Protein AF-A0A5N6Z328-F1 (afdb_monomer)

Sequence (339 aa):
MNPLRYLASPRPFAEISTSTNKEIKERLNYVSSMRIIPHFKISEAEEQALLSYQDACSTLTEDSPTKQESETAKACIQEYEQSLERNNTPANLSFDLATKTKLGEELDNLWNMWIFTSYEKYLPEDIIEEARRHPSAQVSDPWHRAFWRLFQGRLEAETESFEKVVTGQNCHNECPTFLLLALLCERHTLDWDETVLLIRACAGAGDEVVVPGTDLVEFFKKRDLSGLATRLDRDEASISLSSEYVMGVGSLVLAFYASHLPEFLFDREEVDPVDWVAKEPLLLLCDLEQGQEQAFRFMMQEMFERMANDESDHEDIYDDWDNDDEFDEGAASDESEDY

Mean predicted aligned error: 8.35 Å

Structure (mmCIF, N/CA/C/O backbone):
data_AF-A0A5N6Z328-F1
#
_entry.id   AF-A0A5N6Z328-F1
#
loop_
_atom_site.group_PDB
_atom_site.id
_atom_site.type_symbol
_atom_site.label_atom_id
_atom_site.label_alt_id
_atom_site.label_comp_id
_atom_site.label_asym_id
_atom_site.label_entity_id
_atom_site.label_seq_id
_atom_site.pdbx_PDB_ins_code
_atom_site.Cartn_x
_atom_site.Cartn_y
_atom_site.Cartn_z
_atom_site.occupancy
_atom_site.B_iso_or_equiv
_atom_site.auth_seq_id
_atom_site.auth_comp_id
_atom_site.auth_asym_id
_atom_site.auth_atom_id
_atom_site.pdbx_PDB_model_num
ATOM 1 N N . MET A 1 1 ? 22.132 -2.364 17.491 1.00 63.47 1 MET A N 1
ATOM 2 C CA . MET A 1 1 ? 20.930 -1.826 18.171 1.00 63.47 1 MET A CA 1
ATOM 3 C C . MET A 1 1 ? 19.722 -2.483 17.520 1.00 63.47 1 MET A C 1
ATOM 5 O O . MET A 1 1 ? 19.770 -2.630 16.310 1.00 63.47 1 MET A O 1
ATOM 9 N N . ASN A 1 2 ? 18.717 -2.957 18.268 1.00 79.56 2 ASN A N 1
ATOM 10 C CA . ASN A 1 2 ? 17.548 -3.610 17.658 1.00 79.56 2 ASN A CA 1
ATOM 11 C C . ASN A 1 2 ? 16.713 -2.554 16.898 1.00 79.56 2 ASN A C 1
ATOM 13 O O . ASN A 1 2 ? 16.184 -1.660 17.564 1.00 79.56 2 ASN A O 1
ATOM 17 N N . PRO A 1 3 ? 16.605 -2.619 15.557 1.00 82.38 3 PRO A N 1
ATOM 18 C CA . PRO A 1 3 ? 15.869 -1.631 14.769 1.00 82.38 3 PRO A CA 1
ATOM 19 C C . PRO A 1 3 ? 14.357 -1.674 15.047 1.00 82.38 3 PRO A C 1
ATOM 21 O O . PRO A 1 3 ? 13.688 -0.657 14.920 1.00 82.38 3 PRO A O 1
ATOM 24 N N . LEU A 1 4 ? 13.830 -2.792 15.564 1.00 86.69 4 LEU A N 1
ATOM 25 C CA . LEU A 1 4 ? 12.412 -2.942 15.910 1.00 86.69 4 LEU A CA 1
ATOM 26 C C . LEU A 1 4 ? 12.038 -2.395 17.294 1.00 86.69 4 LEU A C 1
ATOM 28 O O . LEU A 1 4 ? 10.912 -2.586 17.746 1.00 86.69 4 LEU A O 1
ATOM 32 N N . ARG A 1 5 ? 12.965 -1.745 18.011 1.00 83.75 5 ARG A N 1
ATOM 33 C CA . ARG A 1 5 ? 12.716 -1.231 19.374 1.00 83.75 5 ARG A CA 1
ATOM 34 C C . ARG A 1 5 ? 11.580 -0.204 19.464 1.00 83.75 5 ARG A C 1
ATOM 36 O O . ARG A 1 5 ? 11.119 0.074 20.563 1.00 83.75 5 ARG A O 1
ATOM 43 N N . TYR A 1 6 ? 11.196 0.377 18.332 1.00 82.25 6 TYR A N 1
ATOM 44 C CA . TYR A 1 6 ? 10.149 1.389 18.214 1.00 82.25 6 TYR A CA 1
ATOM 45 C C . TYR A 1 6 ? 8.763 0.799 17.944 1.00 82.25 6 TYR A C 1
ATOM 47 O O . TYR A 1 6 ? 7.785 1.530 18.002 1.00 82.25 6 TYR A O 1
ATOM 55 N N . LEU A 1 7 ? 8.680 -0.505 17.659 1.00 87.94 7 LEU A N 1
ATOM 56 C CA . LEU A 1 7 ? 7.414 -1.199 17.455 1.00 87.94 7 LEU A CA 1
ATOM 57 C C . LEU A 1 7 ? 6.909 -1.697 18.807 1.00 87.94 7 LEU A C 1
ATOM 59 O O . LEU A 1 7 ? 7.261 -2.801 19.241 1.00 87.94 7 LEU A O 1
ATOM 63 N N . ALA A 1 8 ? 6.159 -0.841 19.498 1.00 89.75 8 ALA A N 1
ATOM 64 C CA . ALA A 1 8 ? 5.570 -1.175 20.782 1.00 89.75 8 ALA A CA 1
ATOM 65 C C . ALA A 1 8 ? 4.459 -2.219 20.616 1.00 89.75 8 ALA A C 1
ATOM 67 O O . ALA A 1 8 ? 3.833 -2.339 19.562 1.00 89.75 8 ALA A O 1
ATOM 68 N N . SER A 1 9 ? 4.204 -2.982 21.679 1.00 89.56 9 SER A N 1
ATOM 69 C CA . SER A 1 9 ? 3.058 -3.887 21.712 1.00 89.56 9 SER A CA 1
ATOM 70 C C . SER A 1 9 ? 1.750 -3.092 21.608 1.00 89.56 9 SER A C 1
ATOM 72 O O . SER A 1 9 ? 1.633 -2.056 22.276 1.00 89.56 9 SER A O 1
ATOM 74 N N . PRO A 1 10 ? 0.762 -3.573 20.831 1.00 94.44 10 PRO A N 1
ATOM 75 C CA . PRO A 1 10 ? -0.552 -2.953 20.808 1.00 94.44 10 PRO A CA 1
ATOM 76 C C . PRO A 1 10 ? -1.236 -3.052 22.170 1.00 94.44 10 PRO A C 1
ATOM 78 O O . PRO A 1 10 ? -0.852 -3.835 23.044 1.00 94.44 10 PRO A O 1
ATOM 81 N N . ARG A 1 11 ? -2.277 -2.245 22.334 1.00 94.62 11 ARG A N 1
ATOM 82 C CA . ARG A 1 11 ? -3.119 -2.179 23.526 1.00 94.62 11 ARG A CA 1
ATOM 83 C C . ARG A 1 11 ? -4.567 -2.493 23.157 1.00 94.62 11 ARG A C 1
ATOM 85 O O . ARG A 1 11 ? -4.929 -2.392 21.982 1.00 94.62 11 ARG A O 1
ATOM 92 N N . PRO A 1 12 ? -5.409 -2.836 24.138 1.00 94.88 12 PRO A N 1
ATOM 93 C CA . PRO A 1 12 ? -6.846 -2.862 23.927 1.00 94.88 12 PRO A CA 1
ATOM 94 C C . PRO A 1 12 ? -7.349 -1.490 23.490 1.00 94.88 12 PRO A C 1
ATOM 96 O O . PRO A 1 12 ? -6.748 -0.467 23.838 1.00 94.88 12 PRO A O 1
ATOM 99 N N . PHE A 1 13 ? -8.468 -1.459 22.771 1.00 94.25 13 PHE A N 1
ATOM 100 C CA . PHE A 1 13 ? -9.172 -0.201 22.570 1.00 94.25 13 PHE A CA 1
ATOM 101 C C . PHE A 1 13 ? -9.620 0.392 23.914 1.00 94.25 13 PHE A C 1
ATOM 103 O O . PHE A 1 13 ? -9.884 -0.328 24.880 1.00 94.25 13 PHE A O 1
ATOM 110 N N . ALA A 1 14 ? -9.710 1.722 23.974 1.00 92.75 14 ALA A N 1
ATOM 111 C CA . ALA A 1 14 ? -10.323 2.405 25.108 1.00 92.75 14 ALA A CA 1
ATOM 112 C C . ALA A 1 14 ? -11.797 1.999 25.239 1.00 92.75 14 ALA A C 1
ATOM 114 O O . ALA A 1 14 ? -12.444 1.677 24.243 1.00 92.75 14 ALA A O 1
ATOM 115 N N . GLU A 1 15 ? -12.352 2.042 26.450 1.00 93.31 15 GLU A N 1
ATOM 116 C CA . GLU A 1 15 ? -13.760 1.709 26.669 1.00 93.31 15 GLU A CA 1
ATOM 117 C C . GLU A 1 15 ? -14.670 2.588 25.796 1.00 93.31 15 GLU A C 1
ATOM 119 O O . GLU A 1 15 ? -14.514 3.813 25.748 1.00 93.31 15 GLU A O 1
ATOM 124 N N . ILE A 1 16 ? -15.633 1.981 25.092 1.00 94.19 16 ILE A N 1
ATOM 125 C CA . ILE A 1 16 ? -16.474 2.717 24.134 1.00 94.19 16 ILE A CA 1
ATOM 126 C C . ILE A 1 16 ? -17.338 3.799 24.801 1.00 94.19 16 ILE A C 1
ATOM 128 O O . ILE A 1 16 ? -17.691 4.796 24.175 1.00 94.19 16 ILE A O 1
ATOM 132 N N . SER A 1 17 ? -17.663 3.642 26.087 1.00 90.88 17 SER A N 1
ATOM 133 C CA . SER A 1 17 ? -18.468 4.605 26.846 1.00 90.88 17 SER A CA 1
ATOM 134 C C . SER A 1 17 ? -17.784 5.974 26.972 1.00 90.88 17 SER A C 1
ATOM 136 O O . SER A 1 17 ? -18.478 6.992 27.018 1.00 90.88 17 SER A O 1
ATOM 138 N N . THR A 1 18 ? -16.447 5.991 26.967 1.00 91.50 18 THR A N 1
ATOM 139 C CA . THR A 1 18 ? -15.593 7.178 27.116 1.00 91.50 18 THR A CA 1
ATOM 140 C C . THR A 1 18 ? -14.684 7.432 25.913 1.00 91.50 18 THR A C 1
ATOM 142 O O . THR A 1 18 ? -13.832 8.316 25.980 1.00 91.50 18 THR A O 1
ATOM 145 N N . SER A 1 19 ? -14.819 6.649 24.840 1.00 93.88 19 SER A N 1
ATOM 146 C CA . SER A 1 19 ? -13.970 6.773 23.655 1.00 93.88 19 SER A CA 1
ATOM 147 C C . SER A 1 19 ? -14.217 8.094 22.928 1.00 93.88 19 SER A C 1
ATOM 149 O O . SER A 1 19 ? -15.349 8.534 22.741 1.00 93.88 19 SER A O 1
ATOM 151 N N . THR A 1 20 ? -13.132 8.711 22.487 1.00 93.44 20 THR A N 1
ATOM 152 C CA . THR A 1 20 ? -13.112 9.884 21.612 1.00 93.44 20 THR A CA 1
ATOM 153 C C . THR A 1 20 ? -13.372 9.495 20.155 1.00 93.44 20 THR A C 1
ATOM 155 O O . THR A 1 20 ? -13.143 8.354 19.756 1.00 93.44 20 THR A O 1
ATOM 158 N N . ASN A 1 21 ? -13.728 10.468 19.307 1.00 92.62 21 ASN A N 1
ATOM 159 C CA . ASN A 1 21 ? -13.857 10.246 17.857 1.00 92.62 21 ASN A CA 1
ATOM 160 C C . ASN A 1 21 ? -12.589 9.644 17.236 1.00 92.62 21 ASN A C 1
ATOM 162 O O . ASN A 1 21 ? -12.673 8.828 16.323 1.00 92.62 21 ASN A O 1
ATOM 166 N N . LYS A 1 22 ? -11.403 10.007 17.743 1.00 92.69 22 LYS A N 1
ATOM 167 C CA . LYS A 1 22 ? -10.138 9.426 17.279 1.00 92.69 22 LYS A CA 1
ATOM 168 C C . LYS A 1 22 ? -10.060 7.930 17.589 1.00 92.69 22 LYS A C 1
ATOM 170 O O . LYS A 1 22 ? -9.669 7.162 16.721 1.00 92.69 22 LYS A O 1
ATOM 175 N N . GLU A 1 23 ? -10.446 7.520 18.793 1.00 94.50 23 GLU A N 1
ATOM 176 C CA . GLU A 1 23 ? -10.437 6.113 19.221 1.00 94.50 23 GLU A CA 1
ATOM 177 C C . GLU A 1 23 ? -11.537 5.286 18.544 1.00 94.50 23 GLU A C 1
ATOM 179 O O . GLU A 1 23 ? -11.366 4.086 18.345 1.00 94.50 23 GLU A O 1
ATOM 184 N N . ILE A 1 24 ? -12.651 5.908 18.151 1.00 95.25 24 ILE A N 1
ATOM 185 C CA . ILE A 1 24 ? -13.676 5.253 17.327 1.00 95.25 24 ILE A CA 1
ATOM 186 C C . ILE A 1 24 ? -13.156 5.054 15.896 1.00 95.25 24 ILE A C 1
ATOM 188 O O . ILE A 1 24 ? -13.297 3.969 15.339 1.00 95.25 24 ILE A O 1
ATOM 192 N N . LYS A 1 25 ? -12.451 6.041 15.325 1.00 94.06 25 LYS A N 1
ATOM 193 C CA . LYS A 1 25 ? -11.787 5.888 14.018 1.00 94.06 25 LYS A CA 1
ATOM 194 C C . LYS A 1 25 ? -10.740 4.769 14.007 1.00 94.06 25 LYS A C 1
ATOM 196 O O . LYS A 1 25 ? -10.590 4.104 12.993 1.00 94.06 25 LYS A O 1
ATOM 201 N N . GLU A 1 26 ? -10.051 4.495 15.119 1.00 94.25 26 GLU A N 1
ATOM 202 C CA . GLU A 1 26 ? -9.128 3.347 15.175 1.00 94.25 26 GLU A CA 1
ATOM 203 C C . GLU A 1 26 ? -9.836 1.995 14.993 1.00 94.25 26 GLU A C 1
ATOM 205 O O . GLU A 1 26 ? -9.252 1.082 14.412 1.00 94.25 26 GLU A O 1
ATOM 210 N N . ARG A 1 27 ? -11.092 1.877 15.439 1.00 96.31 27 ARG A N 1
ATOM 211 C CA . ARG A 1 27 ? -11.919 0.676 15.246 1.00 96.31 27 ARG A CA 1
ATOM 212 C C . ARG A 1 27 ? -12.349 0.516 13.797 1.00 96.31 27 ARG A C 1
ATOM 214 O O . ARG A 1 27 ? -12.253 -0.582 13.259 1.00 96.31 27 ARG A O 1
ATOM 221 N N . LEU A 1 28 ? -12.749 1.619 13.158 1.00 95.38 28 LEU A N 1
ATOM 222 C CA . LEU A 1 28 ? -13.034 1.648 11.721 1.00 95.38 28 LEU A CA 1
ATOM 223 C C . LEU A 1 28 ? -11.812 1.199 10.917 1.00 95.38 28 LEU A C 1
ATOM 225 O O . LEU A 1 28 ? -11.930 0.310 10.081 1.00 95.38 28 LEU A O 1
ATOM 229 N N . ASN A 1 29 ? -10.633 1.734 11.240 1.00 94.12 29 ASN A N 1
ATOM 230 C CA . ASN A 1 29 ? -9.399 1.366 10.550 1.00 94.12 29 ASN A CA 1
ATOM 231 C C . ASN A 1 29 ? -9.036 -0.115 10.742 1.00 94.12 29 ASN A C 1
ATOM 233 O O . ASN A 1 29 ? -8.485 -0.720 9.831 1.00 94.12 29 ASN A O 1
ATOM 237 N N . TYR A 1 30 ? -9.342 -0.713 11.901 1.00 94.88 30 TYR A N 1
ATOM 238 C CA . TYR A 1 30 ? -9.197 -2.160 12.086 1.00 94.88 30 TYR A CA 1
ATOM 239 C C . TYR A 1 30 ? -10.115 -2.945 11.139 1.00 94.88 30 TYR A C 1
ATOM 241 O O . TYR A 1 30 ? -9.673 -3.912 10.528 1.00 94.88 30 TYR A O 1
ATOM 249 N N . VAL A 1 31 ? -11.375 -2.533 10.970 1.00 94.94 31 VAL A N 1
ATOM 250 C CA . VAL A 1 31 ? -12.271 -3.216 10.025 1.00 94.94 31 VAL A CA 1
ATOM 251 C C . VAL A 1 31 ? -11.767 -3.075 8.592 1.00 94.94 31 VAL A C 1
ATOM 253 O O . VAL A 1 31 ? -11.662 -4.078 7.884 1.00 94.94 31 VAL A O 1
ATOM 256 N N . SER A 1 32 ? -11.423 -1.855 8.172 1.00 94.00 32 SER A N 1
ATOM 257 C CA . SER A 1 32 ? -10.892 -1.598 6.831 1.00 94.00 32 SER A CA 1
ATOM 258 C C . SER A 1 32 ? -9.636 -2.425 6.563 1.00 94.00 32 SER A C 1
ATOM 260 O O . SER A 1 32 ? -9.541 -3.072 5.522 1.00 94.00 32 SER A O 1
ATOM 262 N N . SER A 1 33 ? -8.713 -2.496 7.528 1.00 94.06 33 SER A N 1
ATOM 263 C CA . SER A 1 33 ? -7.461 -3.235 7.362 1.00 94.06 33 SER A CA 1
ATOM 264 C C . SER A 1 33 ? -7.649 -4.742 7.212 1.00 94.06 33 SER A C 1
ATOM 266 O O . SER A 1 33 ? -6.901 -5.385 6.480 1.00 94.06 33 SER A O 1
ATOM 268 N N . MET A 1 34 ? -8.664 -5.321 7.856 1.00 94.19 34 MET A N 1
ATOM 269 C CA . MET A 1 34 ? -8.991 -6.733 7.660 1.00 94.19 34 MET A CA 1
ATOM 270 C C . MET A 1 34 ? -9.560 -6.994 6.262 1.00 94.19 34 MET A C 1
ATOM 272 O O . MET A 1 34 ? -9.255 -8.018 5.651 1.00 94.19 34 MET A O 1
ATOM 276 N N . ARG A 1 35 ? -10.357 -6.057 5.735 1.00 91.06 35 ARG A N 1
ATOM 277 C CA . ARG A 1 35 ? -11.051 -6.196 4.448 1.00 91.06 35 ARG A CA 1
ATOM 278 C C . ARG A 1 35 ? -10.150 -6.018 3.227 1.00 91.06 35 ARG A C 1
ATOM 280 O O . ARG A 1 35 ? -10.496 -6.539 2.172 1.00 91.06 35 ARG A O 1
ATOM 287 N N . ILE A 1 36 ? -9.009 -5.334 3.352 1.00 87.31 36 ILE A N 1
ATOM 288 C CA . ILE A 1 36 ? -8.047 -5.218 2.240 1.00 87.31 36 ILE A CA 1
ATOM 289 C C . ILE A 1 36 ? -7.269 -6.513 1.973 1.00 87.31 36 ILE A C 1
ATOM 291 O O . ILE A 1 36 ? -6.644 -6.644 0.925 1.00 87.31 36 ILE A O 1
ATOM 295 N N . ILE A 1 37 ? -7.267 -7.470 2.909 1.00 90.19 37 ILE A N 1
ATOM 296 C CA . ILE A 1 37 ? -6.501 -8.711 2.770 1.00 90.19 37 ILE A CA 1
ATOM 297 C C . ILE A 1 37 ? -7.234 -9.629 1.773 1.00 90.19 37 ILE A C 1
ATOM 299 O O . ILE A 1 37 ? -8.317 -10.122 2.098 1.00 90.19 37 ILE A O 1
ATOM 303 N N . PRO A 1 38 ? -6.648 -9.978 0.608 1.00 85.50 38 PRO A N 1
ATOM 304 C CA . PRO A 1 38 ? -7.344 -10.746 -0.439 1.00 85.50 38 PRO A CA 1
ATOM 305 C C . PRO A 1 38 ? -7.787 -12.154 -0.015 1.00 85.50 38 PRO A C 1
ATOM 307 O O . PRO A 1 38 ? -8.583 -12.823 -0.679 1.00 85.50 38 PRO A O 1
ATOM 310 N N . HIS A 1 39 ? -7.216 -12.666 1.073 1.00 87.56 39 HIS A N 1
ATOM 311 C CA . HIS A 1 39 ? -7.490 -13.997 1.608 1.00 87.56 39 HIS A CA 1
ATOM 312 C C . HIS A 1 39 ? -8.363 -13.975 2.863 1.00 87.56 39 HIS A C 1
ATOM 314 O O . HIS A 1 39 ? -8.540 -15.025 3.480 1.00 87.56 39 HIS A O 1
ATOM 320 N N . PHE A 1 40 ? -8.920 -12.815 3.221 1.00 91.06 40 PHE A N 1
ATOM 321 C CA . PHE A 1 40 ? -9.893 -12.692 4.295 1.00 91.06 40 PHE A CA 1
ATOM 322 C C . PHE A 1 40 ? -11.193 -13.403 3.900 1.00 91.06 40 PHE A C 1
ATOM 324 O O . PHE A 1 40 ? -12.005 -12.896 3.131 1.00 91.06 40 PHE A O 1
ATOM 331 N N . LYS A 1 41 ? -11.339 -14.646 4.366 1.00 90.56 41 LYS A N 1
ATOM 332 C CA . LYS A 1 41 ? -12.394 -15.591 3.976 1.00 90.56 41 LYS A CA 1
ATOM 333 C C . LYS A 1 41 ? -13.083 -16.108 5.226 1.00 90.56 41 LYS A C 1
ATOM 335 O O . LYS A 1 41 ? -12.882 -17.249 5.644 1.00 90.56 41 LYS A O 1
ATOM 340 N N . ILE A 1 42 ? -13.863 -15.226 5.829 1.00 92.44 42 ILE A N 1
ATOM 341 C CA . ILE A 1 42 ? -14.666 -15.511 7.016 1.00 92.44 42 ILE A CA 1
ATOM 342 C C . ILE A 1 42 ? -16.047 -16.041 6.621 1.00 92.44 42 ILE A C 1
ATOM 344 O O . ILE A 1 42 ? -16.434 -16.011 5.451 1.00 92.44 42 ILE A O 1
ATOM 348 N N . SER A 1 43 ? -16.784 -16.586 7.584 1.00 93.25 43 SER A N 1
ATOM 349 C CA . SER A 1 43 ? -18.167 -17.006 7.344 1.00 93.25 43 SER A CA 1
ATOM 350 C C . SER A 1 43 ? -19.096 -15.801 7.143 1.00 93.25 43 SER A C 1
ATOM 352 O O . SER A 1 43 ? -18.843 -14.728 7.680 1.00 93.25 43 SER A O 1
ATOM 354 N N . GLU A 1 44 ? -20.220 -15.987 6.443 1.00 93.38 44 GLU A N 1
ATOM 355 C CA . GLU A 1 44 ? -21.238 -14.933 6.238 1.00 93.38 44 GLU A CA 1
ATOM 356 C C . GLU A 1 44 ? -21.719 -14.320 7.568 1.00 93.38 44 GLU A C 1
ATOM 358 O O . GLU A 1 44 ? -21.959 -13.120 7.668 1.00 93.38 44 GLU A O 1
ATOM 363 N N . ALA A 1 45 ? -21.812 -15.135 8.625 1.00 93.44 45 ALA A N 1
ATOM 364 C CA . ALA A 1 45 ? -22.190 -14.667 9.955 1.00 93.44 45 ALA A CA 1
ATOM 365 C C . ALA A 1 45 ? -21.125 -13.752 10.584 1.00 93.44 45 ALA A C 1
ATOM 367 O O . ALA A 1 45 ? -21.468 -12.742 11.198 1.00 93.44 45 ALA A O 1
ATOM 368 N N . GLU A 1 46 ? -19.843 -14.093 10.435 1.00 92.75 46 GLU A N 1
ATOM 369 C CA . GLU A 1 46 ? -18.730 -13.264 10.911 1.00 92.75 46 GLU A CA 1
ATOM 370 C C . GLU A 1 46 ? -18.595 -11.986 10.078 1.00 92.75 46 GLU A C 1
ATOM 372 O O . GLU A 1 46 ? -18.332 -10.923 10.634 1.00 92.75 46 GLU A O 1
ATOM 377 N N . GLU A 1 47 ? -18.827 -12.064 8.766 1.00 94.00 47 GLU A N 1
ATOM 378 C CA . GLU A 1 47 ? -18.828 -10.901 7.877 1.00 94.00 47 GLU A CA 1
ATOM 379 C C . GLU A 1 47 ? -19.932 -9.922 8.265 1.00 94.00 47 GLU A C 1
ATOM 381 O O . GLU A 1 47 ? -19.667 -8.737 8.463 1.00 94.00 47 GLU A O 1
ATOM 386 N N . GLN A 1 48 ? -21.150 -10.417 8.489 1.00 95.00 48 GLN A N 1
ATOM 387 C CA . GLN A 1 48 ? -22.252 -9.587 8.962 1.00 95.00 48 GLN A CA 1
ATOM 388 C C . GLN A 1 48 ? -21.955 -8.958 10.330 1.00 95.00 48 GLN A C 1
ATOM 390 O O . GLN A 1 48 ? -22.318 -7.802 10.560 1.00 95.00 48 GLN A O 1
ATOM 395 N N . ALA A 1 49 ? -21.297 -9.685 11.238 1.00 95.38 49 ALA A N 1
ATOM 396 C CA . ALA A 1 49 ? -20.897 -9.148 12.536 1.00 95.38 49 ALA A CA 1
ATOM 397 C C . ALA A 1 49 ? -19.859 -8.023 12.382 1.00 95.38 49 ALA A C 1
ATOM 399 O O . ALA A 1 49 ? -20.005 -6.972 13.005 1.00 95.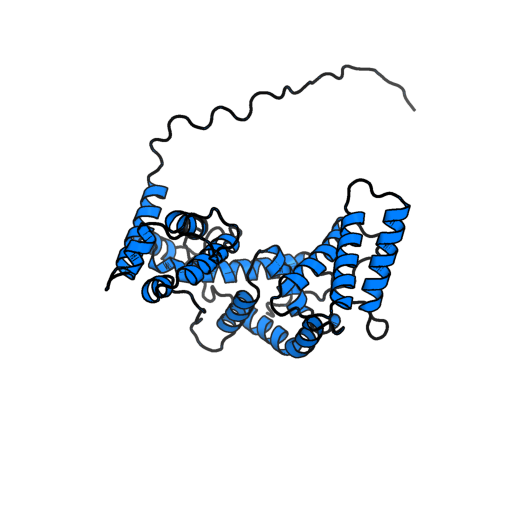38 49 ALA A O 1
ATOM 400 N N . LEU A 1 50 ? -18.864 -8.208 11.508 1.00 95.31 50 LEU A N 1
ATOM 401 C CA . LEU A 1 50 ? -17.834 -7.212 11.211 1.00 95.31 50 LEU A CA 1
ATOM 402 C C . LEU A 1 50 ? -18.423 -5.953 10.549 1.00 95.31 50 LEU A C 1
ATOM 404 O O . LEU A 1 50 ? -18.066 -4.839 10.929 1.00 95.31 50 LEU A O 1
ATOM 408 N N . LEU A 1 51 ? -19.351 -6.110 9.600 1.00 95.62 51 LEU A N 1
ATOM 409 C CA . LEU A 1 51 ? -20.057 -4.988 8.970 1.00 95.62 51 LEU A CA 1
ATOM 410 C C . LEU A 1 51 ? -20.959 -4.256 9.969 1.00 95.62 51 LEU A C 1
ATOM 412 O O . LEU A 1 51 ? -20.930 -3.033 10.036 1.00 95.62 51 LEU A O 1
ATOM 416 N N . SER A 1 52 ? -21.684 -4.986 10.822 1.00 97.31 52 SER A N 1
ATOM 417 C CA . SER A 1 52 ? -22.499 -4.366 11.879 1.00 97.31 52 SER A CA 1
ATOM 418 C C . SER A 1 52 ? -21.628 -3.580 12.869 1.00 97.31 52 SER A C 1
ATOM 420 O O . SER A 1 52 ? -22.007 -2.496 13.309 1.00 97.31 52 SER A O 1
ATOM 422 N N . TYR A 1 53 ? -20.432 -4.092 13.181 1.00 97.69 53 TYR A N 1
ATOM 423 C CA . TYR A 1 53 ? -19.435 -3.385 13.983 1.00 97.69 53 TYR A CA 1
ATOM 424 C C . TYR A 1 53 ? -18.937 -2.106 13.292 1.00 97.69 53 TYR A C 1
ATOM 426 O O . TYR A 1 53 ? -18.832 -1.061 13.940 1.00 97.69 53 TYR A O 1
ATOM 434 N N . GLN A 1 54 ? -18.675 -2.165 11.981 1.00 96.94 54 GLN A N 1
ATOM 435 C CA . GLN A 1 54 ? -18.304 -1.003 11.169 1.00 96.94 54 GLN A CA 1
ATOM 436 C C . GLN A 1 54 ? -19.399 0.069 11.193 1.00 96.94 54 GLN A C 1
ATOM 438 O O . GLN A 1 54 ? -19.113 1.219 11.519 1.00 96.94 54 GLN A O 1
ATOM 443 N N . ASP A 1 55 ? -20.647 -0.311 10.924 1.00 96.69 55 ASP A N 1
ATOM 444 C CA . ASP A 1 55 ? -21.798 0.596 10.895 1.00 96.69 55 ASP A CA 1
ATOM 445 C C . ASP A 1 55 ? -22.046 1.246 12.261 1.00 96.69 55 ASP A C 1
ATOM 447 O O . ASP A 1 55 ? -22.293 2.453 12.357 1.00 96.69 55 ASP A O 1
ATOM 451 N N . ALA A 1 56 ? -21.912 0.474 13.343 1.00 97.06 56 ALA A N 1
ATOM 452 C CA . ALA A 1 56 ? -22.008 0.991 14.702 1.00 97.06 56 ALA A CA 1
ATOM 453 C C . ALA A 1 56 ? -20.903 2.019 15.003 1.00 97.06 56 ALA A C 1
ATOM 455 O O . ALA A 1 56 ? -21.175 3.065 15.596 1.00 97.06 56 ALA A O 1
ATOM 456 N N . CYS A 1 57 ? -19.665 1.762 14.571 1.00 96.94 57 CYS A N 1
ATOM 457 C CA . CYS A 1 57 ? -18.580 2.732 14.710 1.00 96.94 57 CYS A CA 1
ATOM 458 C C . CYS A 1 57 ? -18.849 4.000 13.884 1.00 96.94 57 CYS A C 1
ATOM 460 O O . CYS A 1 57 ? -18.688 5.099 14.413 1.00 96.94 57 CYS A O 1
ATOM 462 N N . SER A 1 58 ? -19.313 3.859 12.639 1.00 95.62 58 SER A N 1
ATOM 463 C CA . SER A 1 58 ? -19.660 4.980 11.755 1.00 95.62 58 SER A CA 1
ATOM 464 C C . SER A 1 58 ? -20.756 5.856 12.361 1.00 95.62 58 SER A C 1
ATOM 466 O O . SER A 1 58 ? -20.572 7.067 12.465 1.00 95.62 58 SER A O 1
ATOM 468 N N . THR A 1 59 ? -21.819 5.243 12.891 1.00 95.19 59 THR A N 1
ATOM 469 C CA . THR A 1 59 ? -22.923 5.936 13.582 1.00 95.19 59 THR A CA 1
ATOM 470 C C . THR A 1 59 ? -22.414 6.826 14.720 1.00 95.19 59 THR A C 1
ATOM 472 O O . THR A 1 59 ? -22.895 7.937 14.923 1.00 95.19 59 THR A O 1
ATOM 475 N N . LEU A 1 60 ? -21.416 6.364 15.484 1.00 94.19 60 LEU A N 1
ATOM 476 C CA . LEU A 1 60 ? -20.838 7.150 16.580 1.00 94.19 60 LEU A CA 1
ATOM 477 C C . LEU A 1 60 ? -19.886 8.261 16.112 1.00 94.19 60 LEU A C 1
ATOM 479 O O . LEU A 1 60 ? -19.518 9.107 16.925 1.00 94.19 60 LEU A O 1
ATOM 483 N N . THR A 1 61 ? -19.474 8.255 14.842 1.00 91.62 61 THR A N 1
ATOM 484 C CA . THR A 1 61 ? -18.666 9.324 14.234 1.00 91.62 61 THR A CA 1
ATOM 485 C C . THR A 1 61 ? -19.481 10.354 13.458 1.00 91.62 61 THR A C 1
ATOM 487 O O . THR A 1 61 ? -18.919 11.382 13.086 1.00 91.62 61 THR A O 1
ATOM 490 N N . GLU A 1 62 ? -20.769 10.105 13.226 1.00 87.31 62 GLU A N 1
ATOM 491 C CA . GLU A 1 62 ? -21.679 11.069 12.609 1.00 87.31 62 GLU A CA 1
ATOM 492 C C . GLU A 1 62 ? -21.923 12.277 13.526 1.00 87.31 62 GLU A C 1
ATOM 494 O O . GLU A 1 62 ? -21.871 12.180 14.754 1.00 87.31 62 GLU A O 1
ATOM 499 N N . ASP A 1 63 ? -22.219 13.435 12.932 1.00 75.00 63 ASP A N 1
ATOM 500 C CA . ASP A 1 63 ? -22.270 14.710 13.659 1.00 75.00 63 ASP A CA 1
ATOM 501 C C . ASP A 1 63 ? -23.444 14.821 14.651 1.00 75.00 63 ASP A C 1
ATOM 503 O O . ASP A 1 63 ? -23.470 15.731 15.482 1.00 75.00 63 ASP A O 1
ATOM 507 N N . SER A 1 64 ? -24.442 13.926 14.590 1.00 80.81 64 SER A N 1
ATOM 508 C CA . SER A 1 64 ? -25.618 13.999 15.477 1.00 80.81 64 SER A CA 1
ATOM 509 C C . SER A 1 64 ? -26.463 12.711 15.578 1.00 80.81 64 SER A C 1
ATOM 511 O O . SER A 1 64 ? -27.667 12.747 15.313 1.00 80.81 64 SER A O 1
ATOM 513 N N . PRO A 1 65 ? -25.898 11.574 16.035 1.00 87.62 65 PRO A N 1
ATOM 514 C CA . PRO A 1 65 ? -26.689 10.380 16.317 1.00 87.62 65 PRO A CA 1
ATOM 515 C C . PRO A 1 65 ? -27.673 10.636 17.465 1.00 87.62 65 PRO A C 1
ATOM 517 O O . PRO A 1 65 ? -27.355 11.286 18.470 1.00 87.62 65 PRO A O 1
ATOM 520 N N . THR A 1 66 ? -28.880 10.085 17.364 1.00 91.31 66 THR A N 1
ATOM 521 C CA . THR A 1 66 ? -29.834 10.121 18.474 1.00 91.31 66 THR A CA 1
ATOM 522 C C . THR A 1 66 ? -29.302 9.320 19.666 1.00 91.31 66 THR A C 1
ATOM 524 O O . THR A 1 66 ? -28.473 8.416 19.543 1.00 91.31 66 THR A O 1
ATOM 527 N N . LYS A 1 67 ? -29.816 9.606 20.869 1.00 91.31 67 LYS A N 1
ATOM 528 C CA . LYS A 1 67 ? -29.416 8.873 22.082 1.00 91.31 67 LYS A CA 1
ATOM 529 C C . LYS A 1 67 ? -29.643 7.359 21.951 1.00 91.31 67 LYS A C 1
ATOM 531 O O . LYS A 1 67 ? -28.809 6.580 22.400 1.00 91.31 67 LYS A O 1
ATOM 536 N N . GLN A 1 68 ? -30.752 6.959 21.329 1.00 93.06 68 GLN A N 1
ATOM 537 C CA . GLN A 1 68 ? -31.091 5.552 21.120 1.00 93.06 68 GLN A CA 1
ATOM 538 C C . GLN A 1 68 ? -30.131 4.874 20.131 1.00 93.06 68 GLN A C 1
ATOM 540 O O . GLN A 1 68 ? -29.684 3.757 20.392 1.00 93.06 68 GLN A O 1
ATOM 545 N N . GLU A 1 69 ? -29.787 5.544 19.028 1.00 93.38 69 GLU A N 1
ATOM 546 C CA . GLU A 1 69 ? -28.796 5.048 18.062 1.00 93.38 69 GLU A CA 1
ATOM 547 C C . GLU A 1 69 ? -27.421 4.912 18.716 1.00 93.38 69 GLU A C 1
ATOM 549 O O . GLU A 1 69 ? -26.793 3.865 18.604 1.00 93.38 69 GLU A O 1
ATOM 554 N N . SER A 1 70 ? -26.999 5.910 19.500 1.00 92.75 70 SER A N 1
ATOM 555 C CA . SER A 1 70 ? -25.721 5.868 20.215 1.00 92.75 70 SER A CA 1
ATOM 556 C C . SER A 1 70 ? -25.645 4.714 21.222 1.00 92.75 70 SER A C 1
ATOM 558 O O . SER A 1 70 ? -24.637 4.013 21.282 1.00 92.75 70 SER A O 1
ATOM 560 N N . GLU A 1 71 ? -26.700 4.479 22.009 1.00 95.19 71 GLU A N 1
ATOM 561 C CA . GLU A 1 71 ? -26.752 3.357 22.959 1.00 95.19 71 GLU A CA 1
ATOM 562 C C . GLU A 1 71 ? -26.735 1.999 22.239 1.00 95.19 71 GLU A C 1
ATOM 564 O O . GLU A 1 71 ? -26.021 1.089 22.664 1.00 95.19 71 GLU A O 1
ATOM 569 N N . THR A 1 72 ? -27.457 1.882 21.121 1.00 96.06 72 THR A N 1
ATOM 570 C CA . THR A 1 72 ? -27.495 0.661 20.299 1.00 96.06 72 THR A CA 1
ATOM 571 C C . THR A 1 72 ? -26.132 0.376 19.666 1.00 96.06 72 THR A C 1
ATOM 573 O O . THR A 1 72 ? -25.630 -0.744 19.760 1.00 96.06 72 THR A O 1
ATOM 576 N N . ALA A 1 73 ? -25.489 1.396 19.093 1.00 96.38 73 ALA A N 1
ATOM 577 C CA . ALA A 1 73 ? -24.162 1.288 18.499 1.00 96.38 73 ALA A CA 1
ATOM 578 C C . ALA A 1 73 ? -23.102 0.892 19.538 1.00 96.38 73 ALA A C 1
ATOM 580 O O . ALA A 1 73 ? -22.312 -0.021 19.305 1.00 96.38 73 ALA A O 1
ATOM 581 N N . LYS A 1 74 ? -23.120 1.508 20.729 1.00 96.56 74 LYS A N 1
ATOM 582 C CA . LYS A 1 74 ? -22.209 1.146 21.830 1.00 96.56 74 LYS A CA 1
ATOM 583 C C . LYS A 1 74 ? -22.366 -0.311 22.262 1.00 96.56 74 LYS A C 1
ATOM 585 O O . LYS A 1 74 ? -21.356 -0.970 22.493 1.00 96.56 74 LYS A O 1
ATOM 590 N N . ALA A 1 75 ? -23.600 -0.810 22.360 1.00 96.69 75 ALA A N 1
ATOM 591 C CA . ALA A 1 75 ? -23.859 -2.205 22.708 1.00 96.69 75 ALA A CA 1
ATOM 592 C C . ALA A 1 75 ? -23.338 -3.169 21.628 1.00 96.69 75 ALA A C 1
ATOM 594 O O . ALA A 1 75 ? -22.678 -4.149 21.965 1.00 96.69 75 ALA A O 1
ATOM 595 N N . CYS A 1 76 ? -23.557 -2.851 20.347 1.00 97.06 76 CYS A N 1
ATOM 596 C CA . CYS A 1 76 ? -23.038 -3.633 19.221 1.00 97.06 76 CYS A CA 1
ATOM 597 C C . CYS A 1 76 ? -21.499 -3.695 19.224 1.00 97.06 76 CYS A C 1
ATOM 599 O O . CYS A 1 76 ? -20.918 -4.774 19.108 1.00 97.06 76 CYS A O 1
ATOM 601 N N . ILE A 1 77 ? -20.835 -2.556 19.450 1.00 97.25 77 ILE A N 1
ATOM 602 C CA . ILE A 1 77 ? -19.370 -2.475 19.568 1.00 97.25 77 ILE A CA 1
ATOM 603 C C . ILE A 1 77 ? -18.862 -3.341 20.722 1.00 97.25 77 ILE A C 1
ATOM 605 O O . ILE A 1 77 ? -17.907 -4.096 20.550 1.00 97.25 77 ILE A O 1
ATOM 609 N N . GLN A 1 78 ? -19.507 -3.259 21.889 1.00 96.00 78 GLN A N 1
ATOM 610 C CA . GLN A 1 78 ? -19.131 -4.058 23.057 1.00 96.00 78 GLN A CA 1
ATOM 611 C C . GLN A 1 78 ? -19.301 -5.557 22.818 1.00 96.00 78 GLN A C 1
ATOM 613 O O . GLN A 1 78 ? -18.425 -6.324 23.204 1.00 96.00 78 GLN A O 1
ATOM 618 N N . GLU A 1 79 ? -20.401 -5.980 22.196 1.00 95.69 79 GLU A N 1
ATOM 619 C CA . GLU A 1 79 ? -20.659 -7.391 21.893 1.00 95.69 79 GLU A CA 1
ATOM 620 C C . GLU A 1 79 ? -19.598 -7.962 20.943 1.00 95.69 79 GLU A C 1
ATOM 622 O O . GLU A 1 79 ? -19.034 -9.027 21.205 1.00 95.69 79 GLU A O 1
ATOM 627 N N . TYR A 1 80 ? -19.262 -7.221 19.883 1.00 96.00 80 TYR A N 1
ATOM 628 C CA . TYR A 1 80 ? -18.221 -7.630 18.947 1.00 96.00 80 TYR A CA 1
ATOM 629 C C . TYR A 1 80 ? -16.841 -7.688 19.620 1.00 96.00 80 TYR A C 1
ATOM 631 O O . TYR A 1 80 ? -16.147 -8.697 19.511 1.00 96.00 80 TYR A O 1
ATOM 639 N N . GLU A 1 81 ? -16.446 -6.662 20.381 1.00 95.38 81 GLU A N 1
ATOM 640 C CA . GLU A 1 81 ? -15.159 -6.652 21.095 1.00 95.38 81 GLU A CA 1
ATOM 641 C C . GLU A 1 81 ? -15.056 -7.780 22.132 1.00 95.38 81 GLU A C 1
ATOM 643 O O . GLU A 1 81 ? -14.004 -8.410 22.243 1.00 95.38 81 GLU A O 1
ATOM 648 N N . GLN A 1 82 ? -16.155 -8.103 22.825 1.00 93.50 82 GLN A N 1
ATOM 649 C CA . GLN A 1 82 ? -16.229 -9.248 23.740 1.00 93.50 82 GLN A CA 1
ATOM 650 C C . GLN A 1 82 ? -16.064 -10.586 23.013 1.00 93.50 82 GLN A C 1
ATOM 652 O O . GLN A 1 82 ? -15.447 -11.505 23.551 1.00 93.50 82 GLN A O 1
ATOM 657 N N . SER A 1 83 ? -16.560 -10.707 21.778 1.00 93.12 83 SER A N 1
ATOM 658 C CA . SER A 1 83 ? -16.361 -11.915 20.964 1.00 93.12 83 SER A CA 1
ATOM 659 C C . SER A 1 83 ? -14.886 -12.158 20.609 1.00 93.12 83 SER A C 1
ATOM 661 O O . SER A 1 83 ? -14.463 -13.303 20.422 1.00 93.12 83 SER A O 1
ATOM 663 N N . LEU A 1 84 ? -14.082 -11.088 20.584 1.00 93.25 84 LEU A N 1
ATOM 664 C CA . LEU A 1 84 ? -12.641 -11.141 20.356 1.00 93.25 84 LEU A CA 1
ATOM 665 C C . LEU A 1 84 ? -11.831 -11.401 21.636 1.00 93.25 84 LEU A C 1
ATOM 667 O O . LEU A 1 84 ? -10.611 -11.575 21.565 1.00 93.25 84 LEU A O 1
ATOM 671 N N . GLU A 1 85 ? -12.459 -11.502 22.806 1.00 92.81 85 GLU A N 1
ATOM 672 C CA . GLU A 1 85 ? -11.753 -11.856 24.036 1.00 92.81 85 GLU A CA 1
ATOM 673 C C . GLU A 1 85 ? -11.342 -13.333 24.051 1.00 92.81 85 GLU A C 1
ATOM 675 O O . GLU A 1 85 ? -12.119 -14.241 23.748 1.00 92.81 85 GLU A O 1
ATOM 680 N N . ARG A 1 86 ? -10.100 -13.601 24.471 1.00 87.44 86 ARG A N 1
ATOM 681 C CA . ARG A 1 86 ? -9.586 -14.966 24.651 1.00 87.44 86 ARG A CA 1
ATOM 682 C C . ARG A 1 86 ? -9.049 -15.128 26.063 1.00 87.44 86 ARG A C 1
ATOM 684 O O . ARG A 1 86 ? -8.173 -14.383 26.487 1.00 87.44 86 ARG A O 1
ATOM 691 N N . ASN A 1 87 ? -9.554 -16.119 26.801 1.00 85.94 87 ASN A N 1
ATOM 692 C CA . ASN A 1 87 ? -9.171 -16.372 28.199 1.00 85.94 87 ASN A CA 1
ATOM 693 C C . ASN A 1 87 ? -9.303 -15.121 29.100 1.00 85.94 87 ASN A C 1
ATOM 695 O O . ASN A 1 87 ? -8.399 -14.829 29.883 1.00 85.94 87 ASN A O 1
ATOM 699 N N . ASN A 1 88 ? -10.406 -14.371 28.969 1.00 83.88 88 ASN A N 1
ATOM 700 C CA . ASN A 1 88 ? -10.658 -13.100 29.671 1.00 83.88 88 ASN A CA 1
ATOM 701 C C . ASN A 1 88 ? -9.589 -12.019 29.417 1.00 83.88 88 ASN A C 1
ATOM 703 O O . ASN A 1 88 ? -9.365 -11.152 30.262 1.00 83.88 88 ASN A O 1
ATOM 707 N N . THR A 1 89 ? -8.879 -12.103 28.290 1.00 89.62 89 THR A N 1
ATOM 708 C CA . THR A 1 89 ? -7.923 -11.083 27.855 1.00 89.62 89 THR A CA 1
ATOM 709 C C . THR A 1 89 ? -8.507 -10.355 26.644 1.00 89.62 89 THR A C 1
ATOM 711 O O . THR A 1 89 ? -8.850 -11.033 25.669 1.00 89.62 89 THR A O 1
ATOM 714 N N . PRO A 1 90 ? -8.611 -9.013 26.679 1.00 92.31 90 PRO A N 1
ATOM 715 C CA . PRO A 1 90 ? -9.093 -8.230 25.546 1.00 92.31 90 PRO A CA 1
ATOM 716 C C . PRO A 1 90 ? -8.169 -8.341 24.332 1.00 92.31 90 PRO A C 1
ATOM 718 O O . PRO A 1 90 ? -6.971 -8.615 24.461 1.00 92.31 90 PRO A O 1
ATOM 721 N N . ALA A 1 91 ? -8.731 -8.120 23.145 1.00 91.81 91 ALA A N 1
ATOM 722 C CA . ALA A 1 91 ? -7.957 -8.036 21.914 1.00 91.81 91 ALA A CA 1
ATOM 723 C C . ALA A 1 91 ? -7.144 -6.731 21.876 1.00 91.81 91 ALA A C 1
ATOM 725 O O . ALA A 1 91 ? -7.674 -5.637 22.071 1.00 91.81 91 ALA A O 1
ATOM 726 N N . ASN A 1 92 ? -5.845 -6.845 21.614 1.00 94.62 92 ASN A N 1
ATOM 727 C CA . ASN A 1 92 ? -4.909 -5.733 21.534 1.00 94.62 92 ASN A CA 1
ATOM 728 C C . ASN A 1 92 ? -4.816 -5.244 20.086 1.00 94.62 92 ASN A C 1
ATOM 730 O O . ASN A 1 92 ? -3.959 -5.696 19.328 1.00 94.62 92 ASN A O 1
ATOM 734 N N . LEU A 1 93 ? -5.711 -4.333 19.709 1.00 94.31 93 LEU A N 1
ATOM 735 C CA . LEU A 1 93 ? -5.872 -3.861 18.328 1.00 94.31 93 LEU A CA 1
ATOM 736 C C . LEU A 1 93 ? -5.504 -2.378 18.136 1.00 94.31 93 LEU A C 1
ATOM 738 O O . LEU A 1 93 ? -5.412 -1.904 17.005 1.00 94.31 93 LEU A O 1
ATOM 742 N N . SER A 1 94 ? -5.248 -1.638 19.219 1.00 94.38 94 SER A N 1
ATOM 743 C CA . SER A 1 94 ? -4.824 -0.236 19.160 1.00 94.38 94 SER A CA 1
ATOM 744 C C . SER A 1 94 ? -3.300 -0.129 19.184 1.00 94.38 94 SER A C 1
ATOM 746 O O . SER A 1 94 ? -2.640 -0.487 20.164 1.00 94.38 94 SER A O 1
ATOM 748 N N . PHE A 1 95 ? -2.727 0.390 18.099 1.00 95.12 95 PHE A N 1
ATOM 749 C CA . PHE A 1 95 ? -1.298 0.691 18.002 1.00 95.12 95 PHE A CA 1
ATOM 750 C C . PHE A 1 95 ? -1.043 2.172 18.289 1.00 95.12 95 PHE A C 1
ATOM 752 O O . PHE A 1 95 ? -1.792 3.044 17.839 1.00 95.12 95 PHE A O 1
ATOM 759 N N . ASP A 1 96 ? 0.034 2.482 19.010 1.00 93.50 96 ASP A N 1
ATOM 760 C CA . ASP A 1 96 ? 0.383 3.876 19.267 1.00 93.50 96 ASP A CA 1
ATOM 761 C C . ASP A 1 96 ? 0.882 4.599 18.004 1.00 93.50 96 ASP A C 1
ATOM 763 O O . ASP A 1 96 ? 1.299 3.991 17.014 1.00 93.50 96 ASP A O 1
ATOM 767 N N . LEU A 1 97 ? 0.821 5.932 18.042 1.00 92.44 97 LEU A N 1
ATOM 768 C CA . LEU A 1 97 ? 1.199 6.772 16.909 1.00 92.44 97 LEU A CA 1
ATOM 769 C C . LEU A 1 97 ? 2.669 6.589 16.515 1.00 92.44 97 LEU A C 1
ATOM 771 O O . LEU A 1 97 ? 2.958 6.555 15.329 1.00 92.44 97 LEU A O 1
ATOM 775 N N . ALA A 1 98 ? 3.586 6.438 17.474 1.00 93.44 98 ALA A N 1
ATOM 776 C CA . ALA A 1 98 ? 5.012 6.305 17.177 1.00 93.44 98 ALA A CA 1
ATOM 777 C C . ALA A 1 98 ? 5.317 5.000 16.425 1.00 93.44 98 ALA A C 1
ATOM 779 O O . ALA A 1 98 ? 6.103 5.000 15.481 1.00 93.44 98 ALA A O 1
ATOM 780 N N . THR A 1 99 ? 4.650 3.911 16.804 1.00 94.31 99 THR A N 1
ATOM 781 C CA . THR A 1 99 ? 4.725 2.605 16.145 1.00 94.31 99 THR A CA 1
ATOM 782 C C . THR A 1 99 ? 4.170 2.682 14.724 1.00 94.31 99 THR A C 1
ATOM 784 O O . THR A 1 99 ? 4.846 2.260 13.786 1.00 94.31 99 THR A O 1
ATOM 787 N N . LYS A 1 100 ? 2.974 3.273 14.559 1.00 95.06 100 LYS A N 1
ATOM 788 C CA . LYS A 1 100 ? 2.336 3.487 13.247 1.00 95.06 100 LYS A CA 1
ATOM 789 C C . LYS A 1 100 ? 3.219 4.339 12.334 1.00 95.06 100 LYS A C 1
ATOM 791 O O . LYS A 1 100 ? 3.489 3.938 11.212 1.00 95.06 100 LYS A O 1
ATOM 796 N N . THR A 1 101 ? 3.695 5.484 12.826 1.00 94.19 101 THR A N 1
ATOM 797 C CA . THR A 1 101 ? 4.565 6.393 12.072 1.00 94.19 101 THR A CA 1
ATOM 798 C C . THR A 1 101 ? 5.858 5.702 11.675 1.00 94.19 101 THR A C 1
ATOM 800 O O . THR A 1 101 ? 6.219 5.746 10.507 1.00 94.19 101 THR A O 1
ATOM 803 N N . LYS A 1 102 ? 6.532 5.010 12.604 1.00 94.38 102 LYS A N 1
ATOM 804 C CA . LYS A 1 102 ? 7.833 4.428 12.282 1.00 94.38 102 LYS A CA 1
ATOM 805 C C . LYS A 1 102 ? 7.735 3.316 11.243 1.00 94.38 102 LYS A C 1
ATOM 807 O O . LYS A 1 102 ? 8.555 3.280 10.339 1.00 94.38 102 LYS A O 1
ATOM 812 N N . LEU A 1 103 ? 6.770 2.405 11.363 1.00 95.81 103 LEU A N 1
ATOM 813 C CA . LEU A 1 103 ? 6.604 1.378 10.333 1.00 95.81 103 LEU A CA 1
ATOM 814 C C . LEU A 1 103 ? 6.061 1.970 9.023 1.00 95.81 103 LEU A C 1
ATOM 816 O O . LEU A 1 103 ? 6.454 1.494 7.966 1.00 95.81 103 LEU A O 1
ATOM 820 N N . GLY A 1 104 ? 5.238 3.023 9.081 1.00 95.69 104 GLY A N 1
ATOM 821 C CA . GLY A 1 104 ? 4.793 3.761 7.896 1.00 95.69 104 GLY A CA 1
ATOM 822 C C . GLY A 1 104 ? 5.964 4.353 7.109 1.00 95.69 104 GLY A C 1
ATOM 823 O O . GLY A 1 104 ? 6.057 4.131 5.913 1.00 95.69 104 GLY A O 1
ATOM 824 N N . GLU A 1 105 ? 6.920 5.003 7.782 1.00 94.62 105 GLU A N 1
ATOM 825 C CA . GLU A 1 105 ? 8.157 5.501 7.151 1.00 94.62 105 GLU A CA 1
ATOM 826 C C . GLU A 1 105 ? 8.986 4.381 6.504 1.00 94.62 105 GLU A C 1
ATOM 828 O O . GLU A 1 105 ? 9.582 4.570 5.446 1.00 94.62 105 GLU A O 1
ATOM 833 N N . GLU A 1 106 ? 9.063 3.212 7.147 1.00 95.88 106 GLU A N 1
ATOM 834 C CA . GLU A 1 106 ? 9.782 2.070 6.576 1.00 95.88 106 GLU A CA 1
ATOM 835 C C . GLU A 1 106 ? 9.063 1.544 5.327 1.00 95.88 106 GLU A C 1
ATOM 837 O O . GLU A 1 106 ? 9.727 1.270 4.329 1.00 95.88 106 GLU A O 1
ATOM 842 N N . LEU A 1 107 ? 7.729 1.436 5.353 1.00 96.38 107 LEU A N 1
ATOM 843 C CA . LEU A 1 107 ? 6.925 1.022 4.198 1.00 96.38 107 LEU A CA 1
ATOM 844 C C . LEU A 1 107 ? 7.031 2.012 3.038 1.00 96.38 107 LEU A C 1
ATOM 846 O O . LEU A 1 107 ? 7.260 1.577 1.913 1.00 96.38 107 LEU A O 1
ATOM 850 N N . ASP A 1 108 ? 6.953 3.312 3.319 1.00 95.25 108 ASP A N 1
ATOM 851 C CA . ASP A 1 108 ? 7.182 4.365 2.330 1.00 95.25 108 ASP A CA 1
ATOM 852 C C . ASP A 1 108 ? 8.557 4.204 1.678 1.00 95.25 108 ASP A C 1
ATOM 854 O O . ASP A 1 108 ? 8.664 4.195 0.456 1.00 95.25 108 ASP A O 1
ATOM 858 N N . ASN A 1 109 ? 9.616 4.001 2.473 1.00 94.62 109 ASN A N 1
ATOM 859 C CA . ASN A 1 109 ? 10.956 3.761 1.935 1.00 94.62 109 ASN A CA 1
ATOM 860 C C . ASN A 1 109 ? 11.020 2.480 1.088 1.00 94.62 109 ASN A C 1
ATOM 862 O O . ASN A 1 109 ? 11.649 2.473 0.033 1.00 94.62 109 ASN A O 1
ATOM 866 N N . LEU A 1 110 ? 10.380 1.395 1.536 1.00 95.00 110 LEU A N 1
ATOM 867 C CA . LEU A 1 110 ? 10.352 0.117 0.820 1.00 95.00 110 LEU A CA 1
ATOM 868 C C . LEU A 1 110 ? 9.709 0.262 -0.566 1.00 95.00 110 LEU A C 1
ATOM 870 O O . LEU A 1 110 ? 10.281 -0.202 -1.554 1.00 95.00 110 LEU A O 1
ATOM 874 N N . TRP A 1 111 ? 8.554 0.923 -0.636 1.00 94.38 111 TRP A N 1
ATOM 875 C CA . TRP A 1 111 ? 7.833 1.156 -1.885 1.00 94.38 111 TRP A CA 1
ATOM 876 C C . TRP A 1 111 ? 8.529 2.189 -2.769 1.00 94.38 111 TRP A C 1
ATOM 878 O O . TRP A 1 111 ? 8.729 1.927 -3.952 1.00 94.38 111 TRP A O 1
ATOM 888 N N . ASN A 1 112 ? 9.037 3.285 -2.206 1.00 93.62 112 ASN A N 1
ATOM 889 C CA . ASN A 1 112 ? 9.825 4.268 -2.950 1.00 93.62 112 ASN A CA 1
ATOM 890 C C . ASN A 1 112 ? 11.076 3.645 -3.588 1.00 93.62 112 ASN A C 1
ATOM 892 O O . ASN A 1 112 ? 11.378 3.918 -4.749 1.00 93.62 112 ASN A O 1
ATOM 896 N N . MET A 1 113 ? 11.785 2.768 -2.870 1.00 93.44 113 MET A N 1
ATOM 897 C CA . MET A 1 113 ? 12.925 2.026 -3.421 1.00 93.44 113 MET A CA 1
ATOM 898 C C . MET A 1 113 ? 12.512 1.061 -4.537 1.00 93.44 113 MET A C 1
ATOM 900 O O . MET A 1 113 ? 13.252 0.894 -5.514 1.00 93.44 113 MET A O 1
ATOM 904 N N . TRP A 1 114 ? 11.338 0.436 -4.427 1.00 92.81 114 TRP A N 1
ATOM 905 C CA . TRP A 1 114 ? 10.802 -0.409 -5.491 1.00 92.81 114 TRP A CA 1
ATOM 906 C C . TRP A 1 114 ? 10.453 0.398 -6.742 1.00 92.81 114 TRP A C 1
ATOM 908 O O . TRP A 1 114 ? 10.893 0.042 -7.839 1.00 92.81 114 TRP A O 1
ATOM 918 N N . ILE A 1 115 ? 9.743 1.512 -6.584 1.00 92.19 115 ILE A N 1
ATOM 919 C CA . ILE A 1 115 ? 9.419 2.419 -7.685 1.00 92.19 115 ILE A CA 1
ATOM 920 C C . ILE A 1 115 ? 10.718 2.907 -8.329 1.00 92.19 115 ILE A C 1
ATOM 922 O O . ILE A 1 115 ? 10.917 2.706 -9.523 1.00 92.19 115 ILE A O 1
ATOM 926 N N . PHE A 1 116 ? 11.672 3.419 -7.546 1.00 93.00 116 PHE A N 1
ATOM 927 C CA . PHE A 1 116 ? 12.988 3.806 -8.059 1.00 93.00 116 PHE A CA 1
ATOM 928 C C . PHE A 1 116 ? 13.626 2.694 -8.902 1.00 93.00 116 PHE A C 1
ATOM 930 O O . PHE A 1 116 ? 13.995 2.938 -10.043 1.00 93.00 116 PHE A O 1
ATOM 937 N N . THR A 1 117 ? 13.678 1.458 -8.403 1.00 91.38 117 THR A N 1
ATOM 938 C CA . THR A 1 117 ? 14.273 0.321 -9.134 1.00 91.38 117 THR A CA 1
ATOM 939 C C . THR A 1 117 ? 13.548 0.016 -10.449 1.00 91.38 117 THR A C 1
ATOM 941 O O . THR A 1 117 ? 14.168 -0.423 -11.418 1.00 91.38 117 THR A O 1
ATOM 944 N N . SER A 1 118 ? 12.236 0.245 -10.494 1.00 89.75 118 SER A N 1
ATOM 945 C CA . SER A 1 118 ? 11.408 0.004 -11.680 1.00 89.75 118 SER A CA 1
ATOM 946 C C . SER A 1 118 ? 11.600 1.093 -12.741 1.00 89.75 118 SER A C 1
ATOM 948 O O . SER A 1 118 ? 11.600 0.789 -13.935 1.00 89.75 118 SER A O 1
ATOM 950 N N . TYR A 1 119 ? 11.836 2.341 -12.318 1.00 91.56 119 TYR A N 1
ATOM 951 C CA . TYR A 1 119 ? 11.926 3.503 -13.206 1.00 91.56 119 TYR A CA 1
ATOM 952 C C . TYR A 1 119 ? 13.355 3.994 -13.494 1.00 91.56 119 TYR A C 1
ATOM 954 O O . TYR A 1 119 ? 13.559 4.679 -14.496 1.00 91.56 119 TYR A O 1
ATOM 962 N N . GLU A 1 120 ? 14.360 3.626 -12.687 1.00 91.38 120 GLU A N 1
ATOM 963 C CA . GLU A 1 120 ? 15.735 4.159 -12.754 1.00 91.38 120 GLU A CA 1
ATOM 964 C C . GLU A 1 120 ? 16.317 4.068 -14.166 1.00 91.38 120 GLU A C 1
ATOM 966 O O . GLU A 1 120 ? 16.894 5.026 -14.679 1.00 91.38 120 GLU A O 1
ATOM 971 N N . LYS A 1 121 ? 16.126 2.927 -14.837 1.00 90.12 121 LYS A N 1
ATOM 972 C CA . LYS A 1 121 ? 16.687 2.695 -16.172 1.00 90.12 121 LYS A CA 1
ATOM 973 C C . LYS A 1 121 ? 16.050 3.551 -17.273 1.00 90.12 121 LYS A C 1
ATOM 975 O O . LYS A 1 121 ? 16.576 3.548 -18.386 1.00 90.12 121 LYS A O 1
ATOM 980 N N . TYR A 1 122 ? 14.957 4.259 -17.004 1.00 91.44 122 TYR A N 1
ATOM 981 C CA . TYR A 1 122 ? 14.304 5.162 -17.956 1.00 91.44 122 TYR A CA 1
ATOM 982 C C . TYR A 1 122 ? 14.586 6.638 -17.675 1.00 91.44 122 TYR A C 1
ATOM 984 O O . TYR A 1 122 ? 14.197 7.487 -18.473 1.00 91.44 122 TYR A O 1
ATOM 992 N N . LEU A 1 123 ? 15.277 6.953 -16.577 1.00 91.25 123 LEU A N 1
ATOM 993 C CA . LEU A 1 123 ? 15.681 8.321 -16.282 1.00 91.25 123 LEU A CA 1
ATOM 994 C C . LEU A 1 123 ? 16.690 8.839 -17.328 1.00 91.25 123 LEU A C 1
ATOM 996 O O . LEU A 1 123 ? 17.481 8.055 -17.871 1.00 91.25 123 LEU 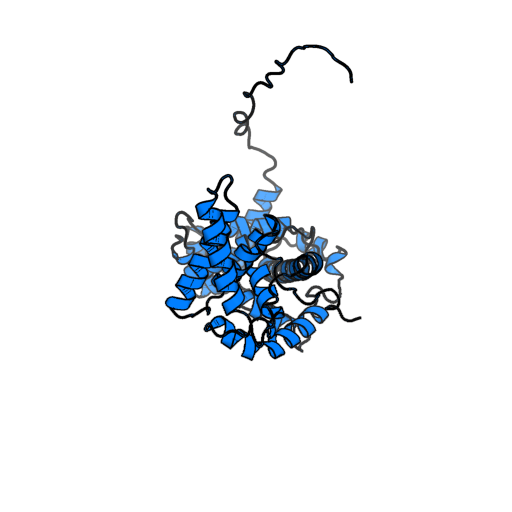A O 1
ATOM 1000 N N . PRO A 1 124 ? 16.687 10.153 -17.611 1.00 90.44 124 PRO A N 1
ATOM 1001 C CA . PRO A 1 124 ? 17.744 10.801 -18.383 1.00 90.44 124 PRO A CA 1
ATOM 1002 C C . PRO A 1 124 ? 19.139 10.582 -17.775 1.00 90.44 124 PRO A C 1
ATOM 1004 O O . PRO A 1 124 ? 19.299 10.466 -16.556 1.00 90.44 124 PRO A O 1
ATO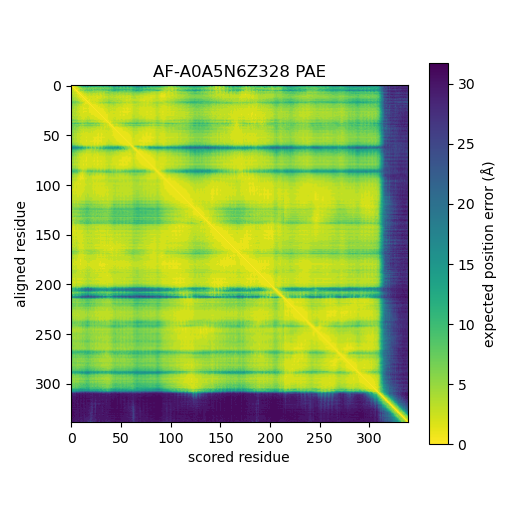M 1007 N N . GLU A 1 125 ? 20.167 10.504 -18.625 1.00 90.56 125 GLU A N 1
ATOM 1008 C CA . GLU A 1 125 ? 21.533 10.168 -18.194 1.00 90.56 125 GLU A CA 1
ATOM 1009 C C . GLU A 1 125 ? 22.136 11.219 -17.250 1.00 90.56 125 GLU A C 1
ATOM 1011 O O . GLU A 1 125 ? 22.816 10.865 -16.288 1.00 90.56 125 GLU A O 1
ATOM 1016 N N . ASP A 1 126 ? 21.856 12.498 -17.488 1.00 89.81 126 ASP A N 1
ATOM 1017 C CA . ASP A 1 126 ? 22.284 13.627 -16.661 1.00 89.81 126 ASP A CA 1
ATOM 1018 C C . ASP A 1 126 ? 21.675 13.578 -15.252 1.00 89.81 126 ASP A C 1
ATOM 1020 O O . ASP A 1 126 ? 22.401 13.735 -14.267 1.00 89.81 126 ASP A O 1
ATOM 1024 N N . ILE A 1 127 ? 20.384 13.244 -15.146 1.00 90.56 127 ILE A N 1
ATOM 1025 C CA . ILE A 1 127 ? 19.702 13.034 -13.860 1.00 90.56 127 ILE A CA 1
ATOM 1026 C C . ILE A 1 127 ? 20.344 11.879 -13.087 1.00 90.56 127 ILE A C 1
ATOM 1028 O O . ILE A 1 127 ? 20.606 11.998 -11.889 1.00 90.56 127 ILE A O 1
ATOM 1032 N N . ILE A 1 128 ? 20.657 10.768 -13.760 1.00 91.88 128 ILE A N 1
ATOM 1033 C CA . ILE A 1 128 ? 21.334 9.622 -13.131 1.00 91.88 128 ILE A CA 1
ATOM 1034 C C . ILE A 1 128 ? 22.734 10.020 -12.636 1.00 91.88 128 ILE A C 1
ATOM 1036 O O . ILE A 1 128 ? 23.157 9.619 -11.545 1.00 91.88 128 ILE A O 1
ATOM 1040 N N . GLU A 1 129 ? 23.489 10.787 -13.424 1.00 92.50 129 GLU A N 1
ATOM 1041 C CA . GLU A 1 129 ? 24.822 11.252 -13.034 1.00 92.50 129 GLU A CA 1
ATOM 1042 C C . GLU A 1 129 ? 24.797 12.189 -11.822 1.00 92.50 129 GLU A C 1
ATOM 1044 O O . GLU A 1 129 ? 25.678 12.089 -10.958 1.00 92.50 129 GLU A O 1
ATOM 1049 N N . GLU A 1 130 ? 23.807 13.077 -11.744 1.00 91.19 130 GLU A N 1
ATOM 1050 C CA . GLU A 1 130 ? 23.599 13.958 -10.598 1.00 91.19 130 GLU A CA 1
ATOM 1051 C C . GLU A 1 130 ? 23.163 13.172 -9.357 1.00 91.19 130 GLU A C 1
ATOM 1053 O O . GLU A 1 130 ? 23.794 13.298 -8.301 1.00 91.19 130 GLU A O 1
ATOM 1058 N N . ALA A 1 131 ? 22.170 12.289 -9.497 1.00 93.69 131 ALA A N 1
ATOM 1059 C CA . ALA A 1 131 ? 21.643 11.465 -8.412 1.00 93.69 131 ALA A CA 1
ATOM 1060 C C . ALA A 1 131 ? 22.751 10.666 -7.713 1.00 93.69 131 ALA A C 1
ATOM 1062 O O . ALA A 1 131 ? 22.847 10.657 -6.484 1.00 93.69 131 ALA A O 1
ATOM 1063 N N . ARG A 1 132 ? 23.687 10.090 -8.481 1.00 93.38 132 ARG A N 1
ATOM 1064 C CA . ARG A 1 132 ? 24.844 9.351 -7.939 1.00 93.38 132 ARG A CA 1
ATOM 1065 C C . ARG A 1 132 ? 25.731 10.181 -7.009 1.00 93.38 132 ARG A C 1
ATOM 1067 O O . ARG A 1 132 ? 26.415 9.608 -6.162 1.00 93.38 132 ARG A O 1
ATOM 1074 N N . ARG A 1 133 ? 25.768 11.508 -7.158 1.00 93.19 133 ARG A N 1
ATOM 1075 C CA . ARG A 1 133 ? 26.574 12.410 -6.311 1.00 93.19 133 ARG A CA 1
ATOM 1076 C C . ARG A 1 133 ? 25.832 12.845 -5.048 1.00 93.19 133 ARG A C 1
ATOM 1078 O O . ARG A 1 133 ? 26.467 13.371 -4.133 1.00 93.19 133 ARG A O 1
ATOM 1085 N N . HIS A 1 134 ? 24.521 12.628 -4.982 1.00 94.81 134 HIS A N 1
ATOM 1086 C CA . HIS A 1 134 ? 23.696 13.036 -3.857 1.00 94.81 134 HIS A CA 1
ATOM 1087 C C . HIS A 1 134 ? 23.973 12.173 -2.605 1.00 94.81 134 HIS A C 1
ATOM 1089 O O . HIS A 1 134 ? 24.183 10.962 -2.727 1.00 94.81 134 HIS A O 1
ATOM 1095 N N . PRO A 1 135 ? 23.937 12.734 -1.377 1.00 92.69 135 PRO A N 1
ATOM 1096 C CA . PRO A 1 135 ? 24.190 11.973 -0.150 1.00 92.69 135 PRO A CA 1
ATOM 1097 C C . PRO A 1 135 ? 23.287 10.747 0.047 1.00 92.69 135 PRO A C 1
ATOM 1099 O O . PRO A 1 135 ? 23.751 9.737 0.573 1.00 92.69 135 PRO A O 1
ATOM 1102 N N . SER A 1 136 ? 22.023 10.800 -0.391 1.00 90.69 136 SER A N 1
ATOM 1103 C CA . SER A 1 136 ? 21.098 9.660 -0.263 1.00 90.69 136 SER A CA 1
ATOM 1104 C C . SER A 1 136 ? 21.454 8.472 -1.165 1.00 90.69 136 SER A C 1
ATOM 1106 O O . SER A 1 136 ? 21.092 7.349 -0.837 1.00 90.69 136 SER A O 1
ATOM 1108 N N . ALA A 1 137 ? 22.234 8.674 -2.233 1.00 91.75 137 ALA A N 1
ATOM 1109 C CA . ALA A 1 137 ? 22.764 7.584 -3.057 1.00 91.75 137 ALA A CA 1
ATOM 1110 C C . ALA A 1 137 ? 23.970 6.869 -2.417 1.00 91.75 137 ALA A C 1
ATOM 1112 O O . ALA A 1 137 ? 24.382 5.806 -2.873 1.00 91.75 137 ALA A O 1
ATOM 1113 N N . GLN A 1 138 ? 24.557 7.448 -1.363 1.00 91.12 138 GLN A N 1
ATOM 1114 C CA . GLN A 1 138 ? 25.764 6.934 -0.699 1.00 91.12 138 GLN A CA 1
ATOM 1115 C C . GLN A 1 138 ? 25.446 6.065 0.531 1.00 91.12 138 GLN A C 1
ATOM 1117 O O . GLN A 1 138 ? 26.347 5.666 1.274 1.00 91.12 138 GLN A O 1
ATOM 1122 N N . VAL A 1 139 ? 24.164 5.785 0.778 1.00 90.00 139 VAL A N 1
ATOM 1123 C CA . VAL A 1 139 ? 23.708 4.946 1.890 1.00 90.00 139 VAL A CA 1
ATOM 1124 C C . VAL A 1 139 ? 24.071 3.486 1.610 1.00 90.00 139 VAL A C 1
ATOM 1126 O O . VAL A 1 139 ? 23.820 2.965 0.530 1.00 90.00 139 VAL A O 1
ATOM 1129 N N . SER A 1 140 ? 24.654 2.799 2.595 1.00 89.81 140 SER A N 1
ATOM 1130 C CA . SER A 1 140 ? 25.135 1.418 2.424 1.00 89.81 140 SER A CA 1
ATOM 1131 C C . SER A 1 140 ? 24.030 0.356 2.409 1.00 89.81 140 SER A C 1
ATOM 1133 O O . SER A 1 140 ? 24.249 -0.745 1.919 1.00 89.81 140 SER A O 1
ATOM 1135 N N . ASP A 1 141 ? 22.881 0.651 3.020 1.00 91.44 141 ASP A N 1
ATOM 1136 C CA . ASP A 1 141 ? 21.713 -0.237 3.103 1.00 91.44 141 ASP A CA 1
ATOM 1137 C C . ASP A 1 141 ? 20.444 0.561 2.763 1.00 91.44 141 ASP A C 1
ATOM 1139 O O . ASP A 1 141 ? 19.667 0.865 3.664 1.00 91.44 141 ASP A O 1
ATOM 1143 N N . PRO A 1 142 ? 20.246 0.970 1.495 1.00 92.62 142 PRO A N 1
ATOM 1144 C CA . PRO A 1 142 ? 19.115 1.823 1.106 1.00 92.62 142 PRO A CA 1
ATOM 1145 C C . PRO A 1 142 ? 17.758 1.118 1.261 1.00 92.62 142 PRO A C 1
ATOM 1147 O O . PRO A 1 142 ? 16.737 1.747 1.512 1.00 92.62 142 PRO A O 1
ATOM 1150 N N . TRP A 1 143 ? 17.757 -0.213 1.196 1.00 93.25 143 TRP A N 1
ATOM 1151 C CA . TRP A 1 143 ? 16.572 -1.045 1.398 1.00 93.25 143 TRP A CA 1
ATOM 1152 C C . TRP A 1 143 ? 16.233 -1.283 2.873 1.00 93.25 143 TRP A C 1
ATOM 1154 O O . TRP A 1 143 ? 15.252 -1.961 3.156 1.00 93.25 143 TRP A O 1
ATOM 1164 N N . HIS A 1 144 ? 17.045 -0.797 3.820 1.00 93.88 144 HIS A N 1
ATOM 1165 C CA . HIS A 1 144 ? 16.882 -1.048 5.259 1.00 93.88 144 HIS A CA 1
ATOM 1166 C C . HIS A 1 144 ? 16.745 -2.546 5.599 1.00 93.88 144 HIS A C 1
ATOM 1168 O O . HIS A 1 144 ? 15.947 -2.969 6.443 1.00 93.88 144 HIS A O 1
ATOM 1174 N N . ARG A 1 145 ? 17.550 -3.399 4.960 1.00 93.31 145 ARG A N 1
ATOM 1175 C CA . ARG A 1 145 ? 17.459 -4.866 5.064 1.00 93.31 145 ARG A CA 1
ATOM 1176 C C . ARG A 1 145 ? 17.618 -5.371 6.493 1.00 93.31 145 ARG A C 1
ATOM 1178 O O . ARG A 1 145 ? 17.023 -6.383 6.867 1.00 93.31 145 ARG A O 1
ATOM 1185 N N . ALA A 1 146 ? 18.406 -4.678 7.317 1.00 92.38 146 ALA A N 1
ATOM 1186 C CA . ALA A 1 146 ? 18.548 -5.016 8.732 1.00 92.38 146 ALA A CA 1
ATOM 1187 C C . ALA A 1 146 ? 17.219 -4.913 9.509 1.00 92.38 146 ALA A C 1
ATOM 1189 O O . ALA A 1 146 ? 16.980 -5.721 10.412 1.00 92.38 146 ALA A O 1
ATOM 1190 N N . PHE A 1 147 ? 16.361 -3.948 9.159 1.00 95.06 147 PHE A N 1
ATOM 1191 C CA . PHE A 1 147 ? 15.014 -3.811 9.712 1.00 95.06 147 PHE A CA 1
ATOM 1192 C C . PHE A 1 147 ? 14.113 -4.936 9.192 1.00 95.06 147 PHE A C 1
ATOM 1194 O O . PHE A 1 147 ? 13.600 -5.724 9.994 1.00 95.06 147 PHE A O 1
ATOM 1201 N N . TRP A 1 148 ? 14.006 -5.082 7.866 1.00 95.75 148 TRP A N 1
ATOM 1202 C CA . TRP A 1 148 ? 13.093 -6.045 7.242 1.00 95.75 148 TRP A CA 1
ATOM 1203 C C . TRP A 1 148 ? 13.400 -7.493 7.582 1.00 95.75 148 TRP A C 1
ATOM 1205 O O . TRP A 1 148 ? 12.475 -8.272 7.776 1.00 95.75 148 TRP A O 1
ATOM 1215 N N . ARG A 1 149 ? 14.672 -7.864 7.761 1.00 94.81 149 ARG A N 1
ATOM 1216 C CA . ARG A 1 149 ? 15.037 -9.218 8.199 1.00 94.81 149 ARG A CA 1
ATOM 1217 C C . ARG A 1 149 ? 14.456 -9.567 9.566 1.00 94.81 149 ARG A C 1
ATOM 1219 O O . ARG A 1 149 ? 13.970 -10.676 9.770 1.00 94.81 149 ARG A O 1
ATOM 1226 N N . LEU A 1 150 ? 14.513 -8.636 10.516 1.00 94.75 150 LEU A N 1
ATOM 1227 C CA . LEU A 1 150 ? 13.946 -8.864 11.844 1.00 94.75 150 LEU A CA 1
ATOM 1228 C C . LEU A 1 150 ? 12.419 -8.796 11.817 1.00 94.75 150 LEU A C 1
ATOM 1230 O O . LEU A 1 150 ? 11.775 -9.550 12.544 1.00 94.75 150 LEU A O 1
ATOM 1234 N N . PHE A 1 151 ? 11.849 -7.906 10.999 1.00 96.69 151 PHE A N 1
ATOM 1235 C CA . PHE A 1 151 ? 10.403 -7.784 10.831 1.00 96.69 151 PHE A CA 1
ATOM 1236 C C . PHE A 1 151 ? 9.807 -9.058 10.216 1.00 96.69 151 PHE A C 1
ATOM 1238 O O . PHE A 1 151 ? 8.891 -9.643 10.786 1.00 96.69 151 PHE A O 1
ATOM 1245 N N . GLN A 1 152 ? 10.413 -9.561 9.138 1.00 96.38 152 GLN A N 1
ATOM 1246 C CA . GLN A 1 152 ? 10.059 -10.825 8.494 1.00 96.38 152 GLN A CA 1
ATOM 1247 C C . GLN A 1 152 ? 10.133 -12.005 9.469 1.00 96.38 152 GLN A C 1
ATOM 1249 O O . GLN A 1 152 ? 9.226 -12.827 9.494 1.00 96.38 152 GLN A O 1
ATOM 1254 N N . GLY A 1 153 ? 11.149 -12.057 10.338 1.00 95.56 153 GLY A N 1
ATOM 1255 C CA . GLY A 1 153 ? 11.225 -13.089 11.376 1.00 95.56 153 GLY A CA 1
ATOM 1256 C C . GLY A 1 153 ? 10.052 -13.059 12.371 1.00 95.56 153 GLY A C 1
ATOM 1257 O O . GLY A 1 153 ? 9.659 -14.108 12.877 1.00 95.56 153 GLY A O 1
ATOM 1258 N N . ARG A 1 154 ? 9.459 -11.883 12.645 1.00 95.81 154 ARG A N 1
ATOM 1259 C CA . ARG A 1 154 ? 8.216 -11.789 13.436 1.00 95.81 154 ARG A CA 1
ATOM 1260 C C . ARG A 1 154 ? 7.008 -12.271 12.639 1.00 95.81 154 ARG A C 1
ATOM 1262 O O . ARG A 1 154 ? 6.232 -13.051 13.175 1.00 95.81 154 ARG A O 1
ATOM 1269 N N . LEU A 1 155 ? 6.885 -11.872 11.370 1.00 96.94 155 LEU A N 1
ATOM 1270 C CA . LEU A 1 155 ? 5.816 -12.359 10.489 1.00 96.94 155 LEU A CA 1
ATOM 1271 C C . LEU A 1 155 ? 5.839 -13.894 10.385 1.00 96.94 155 LEU A C 1
ATOM 1273 O O . LEU A 1 155 ? 4.816 -14.550 10.537 1.00 96.94 155 LEU A O 1
ATOM 1277 N N . GLU A 1 156 ? 7.011 -14.503 10.218 1.00 97.31 156 GLU A N 1
ATOM 1278 C CA . GLU A 1 156 ? 7.147 -15.966 10.184 1.00 97.31 156 GLU A CA 1
ATOM 1279 C C . GLU A 1 156 ? 6.674 -16.626 11.485 1.00 97.31 156 GLU A C 1
ATOM 1281 O O . GLU A 1 156 ? 5.962 -17.628 11.445 1.00 97.31 156 GLU A O 1
ATOM 1286 N N . ALA A 1 157 ? 7.010 -16.042 12.638 1.00 97.25 157 ALA A N 1
ATOM 1287 C CA . ALA A 1 157 ? 6.572 -16.550 13.937 1.00 97.25 157 ALA A CA 1
ATOM 1288 C C . ALA A 1 157 ? 5.053 -16.414 14.165 1.00 97.25 157 ALA A C 1
ATOM 1290 O O . ALA A 1 157 ? 4.474 -17.209 14.901 1.00 97.25 157 ALA A O 1
ATOM 1291 N N . GLU A 1 158 ? 4.412 -15.423 13.544 1.00 97.62 158 GLU A N 1
ATOM 1292 C CA . GLU A 1 158 ? 2.984 -15.118 13.699 1.00 97.62 158 GLU A CA 1
ATOM 1293 C C . GLU A 1 158 ? 2.092 -15.771 12.623 1.00 97.62 158 GLU A C 1
ATOM 1295 O O . GLU A 1 158 ? 0.867 -15.688 12.712 1.00 97.62 158 GLU A O 1
ATOM 1300 N N . THR A 1 159 ? 2.679 -16.429 11.612 1.00 97.06 159 THR A N 1
ATOM 1301 C CA . THR A 1 159 ? 1.971 -16.877 10.393 1.00 97.06 159 THR A CA 1
ATOM 1302 C C . THR A 1 159 ? 0.791 -17.802 10.699 1.00 97.06 159 THR A C 1
ATOM 1304 O O . THR A 1 159 ? -0.315 -17.548 10.233 1.00 97.06 159 THR A O 1
ATOM 1307 N N . GLU A 1 160 ? 0.978 -18.826 11.540 1.00 97.50 160 GLU A N 1
ATOM 1308 C CA . GLU A 1 160 ? -0.096 -19.778 11.878 1.00 97.50 160 GLU A CA 1
ATOM 1309 C C . GLU A 1 160 ? -1.280 -19.094 12.587 1.00 97.50 160 GLU A C 1
ATOM 1311 O O . GLU A 1 160 ? -2.443 -19.446 12.384 1.00 97.50 160 GLU A O 1
ATOM 1316 N N . SER A 1 161 ? -0.994 -18.111 13.443 1.00 97.31 161 SER A N 1
ATOM 1317 C CA . SER A 1 161 ? -2.022 -17.340 14.149 1.00 97.31 161 SER A CA 1
ATOM 1318 C C . SER A 1 161 ? -2.776 -16.424 13.192 1.00 97.31 161 SER A C 1
ATOM 1320 O O . SER A 1 161 ? -3.999 -16.325 13.269 1.00 97.31 161 SER A O 1
ATOM 1322 N N . PHE A 1 162 ? -2.063 -15.797 12.259 1.00 96.50 162 PHE A N 1
ATOM 1323 C CA . PHE A 1 162 ? -2.671 -14.928 11.264 1.00 96.50 162 PHE A CA 1
ATOM 1324 C C . PHE A 1 162 ? -3.552 -15.701 10.273 1.00 96.50 162 PHE A C 1
ATOM 1326 O O . PHE A 1 162 ? -4.663 -15.264 9.988 1.00 96.50 162 PHE A O 1
ATOM 1333 N N . GLU A 1 163 ? -3.135 -16.891 9.828 1.00 95.94 163 GLU A N 1
ATOM 1334 C CA . GLU A 1 163 ? -3.955 -17.786 8.989 1.00 95.94 163 GLU A CA 1
ATOM 1335 C C . GLU A 1 163 ? -5.301 -18.144 9.649 1.00 95.94 163 GLU A C 1
ATOM 1337 O O . GLU A 1 163 ? -6.340 -18.243 8.990 1.00 95.94 163 GLU A O 1
ATOM 1342 N N . LYS A 1 164 ? -5.305 -18.298 10.976 1.00 95.75 164 LYS A N 1
ATOM 1343 C CA . LYS A 1 164 ? -6.529 -18.502 11.763 1.00 95.75 164 LYS A CA 1
ATOM 1344 C C . LYS A 1 164 ? -7.402 -17.245 11.766 1.00 95.75 164 LYS A C 1
ATOM 1346 O O . LYS A 1 164 ? -8.599 -17.351 11.523 1.00 95.75 164 LYS A O 1
ATOM 1351 N N . VAL A 1 165 ? -6.811 -16.067 11.964 1.00 94.75 165 VAL A N 1
ATOM 1352 C CA . VAL A 1 165 ? -7.533 -14.783 11.945 1.00 94.75 165 VAL A CA 1
ATOM 1353 C C . VAL A 1 165 ? -8.192 -14.515 10.592 1.00 94.75 165 VAL A C 1
ATOM 1355 O O . VAL A 1 165 ? -9.377 -14.195 10.549 1.00 94.75 165 VAL A O 1
ATOM 1358 N N . VAL A 1 166 ? -7.486 -14.724 9.476 1.00 94.31 166 VAL A N 1
ATOM 1359 C CA . VAL A 1 166 ? -8.057 -14.496 8.132 1.00 94.31 166 VAL A CA 1
ATOM 1360 C C . VAL A 1 166 ? -9.138 -15.511 7.740 1.00 94.31 166 VAL A C 1
ATOM 1362 O O . VAL A 1 166 ? -9.826 -15.322 6.740 1.00 94.31 166 VAL A O 1
ATOM 1365 N N . THR A 1 167 ? -9.311 -16.569 8.537 1.00 93.69 167 THR A N 1
ATOM 1366 C CA . THR A 1 167 ? -10.386 -17.566 8.408 1.00 93.69 167 THR A CA 1
ATOM 1367 C C . THR A 1 167 ? -11.445 -17.453 9.513 1.00 93.69 167 THR A C 1
ATOM 1369 O O . THR A 1 167 ? -12.225 -18.383 9.704 1.00 93.69 167 THR A O 1
ATOM 1372 N N . GLY A 1 168 ? -11.475 -16.332 10.246 1.00 90.88 168 GLY A N 1
ATOM 1373 C CA . GLY A 1 168 ? -12.517 -15.996 11.229 1.00 90.88 168 GLY A CA 1
ATOM 1374 C C . GLY A 1 168 ? -12.214 -16.439 12.662 1.00 90.88 168 GLY A C 1
ATOM 1375 O O . GLY A 1 168 ? -12.896 -16.055 13.608 1.00 90.88 168 GLY A O 1
ATOM 1376 N N . GLN A 1 169 ? -11.144 -17.203 12.883 1.00 92.31 169 GLN A N 1
ATOM 1377 C CA . GLN A 1 169 ? -10.807 -17.681 14.221 1.00 92.31 169 GLN A CA 1
ATOM 1378 C C . GLN A 1 169 ? -10.131 -16.593 15.058 1.00 92.31 169 GLN A C 1
ATOM 1380 O O . GLN A 1 169 ? -9.220 -15.893 14.621 1.00 92.31 169 GLN A O 1
ATOM 1385 N N . ASN A 1 170 ? -10.500 -16.522 16.335 1.00 92.19 170 ASN A N 1
ATOM 1386 C CA . ASN A 1 170 ? -9.927 -15.545 17.246 1.00 92.19 170 ASN A CA 1
ATOM 1387 C C . ASN A 1 170 ? -8.488 -15.910 17.682 1.00 92.19 170 ASN A C 1
ATOM 1389 O O . ASN A 1 170 ? -8.286 -16.691 18.618 1.00 92.19 170 ASN A O 1
ATOM 1393 N N . CYS A 1 171 ? -7.493 -15.337 16.997 1.00 95.25 171 CYS A N 1
ATOM 1394 C CA . CYS A 1 171 ? -6.061 -15.391 17.339 1.00 95.25 171 CYS A CA 1
ATOM 1395 C C . CYS A 1 171 ? -5.359 -14.021 17.158 1.00 95.25 171 CYS A C 1
ATOM 1397 O O . CYS A 1 171 ? -4.175 -13.951 16.826 1.00 95.25 171 CYS A O 1
ATOM 1399 N N . HIS A 1 172 ? -6.095 -12.917 17.340 1.00 94.44 172 HIS A N 1
ATOM 1400 C CA . HIS A 1 172 ? -5.606 -11.558 17.064 1.00 94.44 172 HIS A CA 1
ATOM 1401 C C . HIS A 1 172 ? -4.409 -11.152 17.938 1.00 94.44 172 HIS A C 1
ATOM 1403 O O . HIS A 1 172 ? -3.479 -10.494 17.475 1.00 94.44 172 HIS A O 1
ATOM 1409 N N . ASN A 1 173 ? -4.409 -11.568 19.207 1.00 94.88 173 ASN A N 1
ATOM 1410 C CA . ASN A 1 173 ? -3.344 -11.238 20.157 1.00 94.88 173 ASN A CA 1
ATOM 1411 C C . ASN A 1 173 ? -2.018 -11.940 19.838 1.00 94.88 173 ASN A C 1
ATOM 1413 O O . ASN A 1 173 ? -0.966 -11.521 20.323 1.00 94.88 173 ASN A O 1
ATOM 1417 N N . GLU A 1 174 ? -2.062 -13.004 19.040 1.00 95.69 174 GLU A N 1
ATOM 1418 C CA . GLU A 1 174 ? -0.913 -13.810 18.657 1.00 95.69 174 GLU A CA 1
ATOM 1419 C C . GLU A 1 174 ? -0.299 -13.400 17.307 1.00 95.69 174 GLU A C 1
ATOM 1421 O O . GLU A 1 174 ? 0.706 -13.993 16.916 1.00 95.69 174 GLU A O 1
ATOM 1426 N N . CYS A 1 175 ? -0.857 -12.402 16.607 1.00 96.00 175 CYS A N 1
ATOM 1427 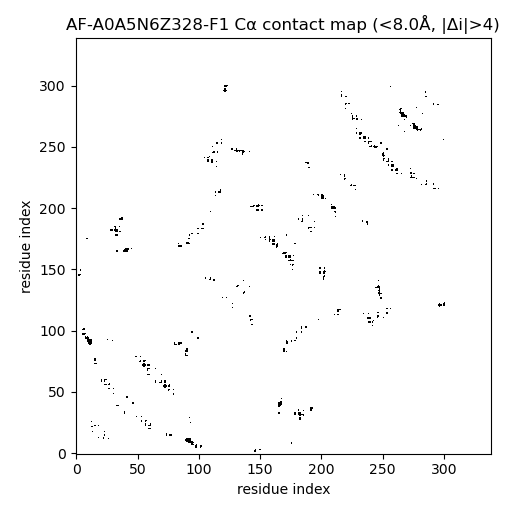C CA . CYS A 1 175 ? -0.322 -11.890 15.337 1.00 96.00 175 CYS A CA 1
ATOM 1428 C C . CYS A 1 175 ? -0.305 -10.344 15.206 1.00 96.00 175 CYS A C 1
ATOM 1430 O O . CYS A 1 175 ? -0.760 -9.796 14.195 1.00 96.00 175 CYS A O 1
ATOM 1432 N N . PRO A 1 176 ? 0.204 -9.596 16.206 1.00 95.62 176 PRO A N 1
ATOM 1433 C CA . PRO A 1 176 ? 0.166 -8.132 16.191 1.00 95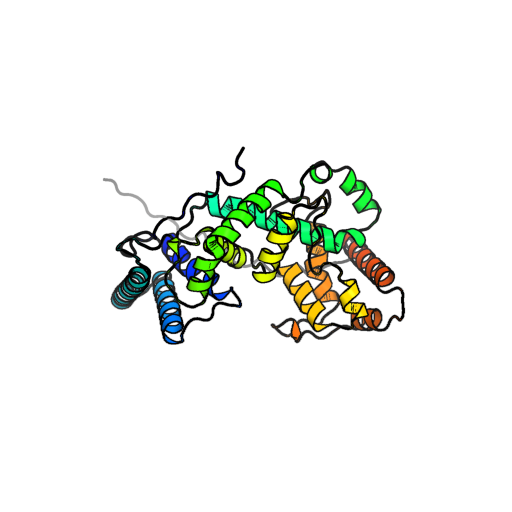.62 176 PRO A CA 1
ATOM 1434 C C . PRO A 1 176 ? 0.988 -7.497 15.058 1.00 95.62 176 PRO A C 1
ATOM 1436 O O . PRO A 1 176 ? 0.666 -6.391 14.629 1.00 95.62 176 PRO A O 1
ATOM 1439 N N . THR A 1 177 ? 2.042 -8.156 14.569 1.00 96.19 177 THR A N 1
ATOM 1440 C CA . THR A 1 177 ? 2.881 -7.639 13.480 1.00 96.19 177 THR A CA 1
ATOM 1441 C C . THR A 1 177 ? 2.130 -7.683 12.151 1.00 96.19 177 THR A C 1
ATOM 1443 O O . THR A 1 177 ? 2.171 -6.702 11.410 1.00 96.19 177 THR A O 1
ATOM 1446 N N . PHE A 1 178 ? 1.389 -8.762 11.870 1.00 96.62 178 PHE A N 1
ATOM 1447 C CA . PHE A 1 178 ? 0.524 -8.819 10.684 1.00 96.62 178 PHE A CA 1
ATOM 1448 C C . PHE A 1 178 ? -0.613 -7.800 10.742 1.00 96.62 178 PHE A C 1
ATOM 1450 O O . PHE A 1 178 ? -0.872 -7.131 9.748 1.00 96.62 178 PHE A O 1
ATOM 1457 N N . LEU A 1 179 ? -1.264 -7.648 11.899 1.00 95.94 179 LEU A N 1
ATOM 1458 C CA . LEU A 1 179 ? -2.360 -6.685 12.058 1.00 95.94 179 LEU A CA 1
ATOM 1459 C C . LEU A 1 179 ? -1.881 -5.240 11.875 1.00 95.94 179 LEU A C 1
ATOM 1461 O O . LEU A 1 179 ? -2.561 -4.436 11.239 1.00 95.94 179 LEU A O 1
ATOM 1465 N N . LEU A 1 180 ? -0.689 -4.916 12.387 1.00 96.75 180 LEU A N 1
ATOM 1466 C CA . LEU A 1 180 ? -0.065 -3.617 12.157 1.00 96.75 180 LEU A CA 1
ATOM 1467 C C . LEU A 1 180 ? 0.289 -3.410 10.678 1.00 96.75 180 LEU A C 1
ATOM 1469 O O . LEU A 1 180 ? 0.069 -2.320 10.156 1.00 96.75 180 LEU A O 1
ATOM 1473 N N . LEU A 1 181 ? 0.835 -4.432 10.011 1.00 97.38 181 LEU A N 1
ATOM 1474 C CA . LEU A 1 181 ? 1.145 -4.358 8.584 1.00 97.38 181 LEU A CA 1
ATOM 1475 C C . LEU A 1 181 ? -0.129 -4.119 7.768 1.00 97.38 181 LEU A C 1
ATOM 1477 O O . LEU A 1 181 ? -0.139 -3.224 6.935 1.00 97.38 181 LEU A O 1
ATOM 1481 N N . ALA A 1 182 ? -1.212 -4.847 8.057 1.00 96.62 182 ALA A N 1
ATOM 1482 C CA . ALA A 1 182 ? -2.476 -4.719 7.333 1.00 96.62 182 ALA A CA 1
ATOM 1483 C C . ALA A 1 182 ? -3.061 -3.317 7.508 1.00 96.62 182 ALA A C 1
ATOM 1485 O O . ALA A 1 182 ? -3.490 -2.687 6.546 1.00 96.62 182 ALA A O 1
ATOM 1486 N N . LEU A 1 183 ? -3.003 -2.790 8.735 1.00 96.25 183 LEU A N 1
ATOM 1487 C CA . LE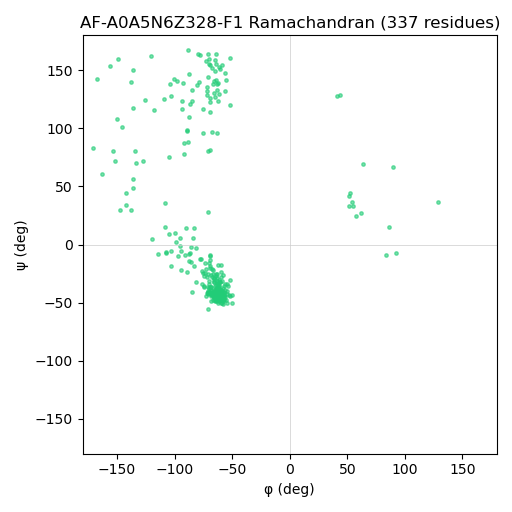U A 1 183 ? -3.415 -1.422 9.033 1.00 96.25 183 LEU A CA 1
ATOM 1488 C C . LEU A 1 183 ? -2.656 -0.386 8.201 1.00 96.25 183 LEU A C 1
ATOM 1490 O O . LEU A 1 183 ? -3.244 0.596 7.759 1.00 96.25 183 LEU A O 1
ATOM 1494 N N . LEU A 1 184 ? -1.348 -0.563 8.025 1.00 96.38 184 LEU A N 1
ATOM 1495 C CA . LEU A 1 184 ? -0.546 0.404 7.282 1.00 96.38 184 LEU A CA 1
ATOM 1496 C C . LEU A 1 184 ? -0.638 0.216 5.772 1.00 96.38 184 LEU A C 1
ATOM 1498 O O . LEU A 1 184 ? -0.618 1.220 5.072 1.00 96.38 184 LEU A O 1
ATOM 1502 N N . CYS A 1 185 ? -0.803 -1.012 5.277 1.00 95.94 185 CYS A N 1
ATOM 1503 C CA . CYS A 1 185 ? -1.122 -1.245 3.871 1.00 95.94 185 CYS A CA 1
ATOM 1504 C C . CYS A 1 185 ? -2.426 -0.540 3.488 1.00 95.94 185 CYS A C 1
ATOM 1506 O O . CYS A 1 185 ? -2.449 0.167 2.491 1.00 95.94 185 CYS A O 1
ATOM 1508 N N . GLU A 1 186 ? -3.473 -0.641 4.313 1.00 94.00 186 GLU A N 1
ATOM 1509 C CA . GLU A 1 186 ? -4.738 0.063 4.060 1.00 94.00 186 GLU A CA 1
ATOM 1510 C C . GLU A 1 186 ? -4.547 1.582 4.073 1.00 94.00 186 GLU A C 1
ATOM 1512 O O . GLU A 1 186 ? -4.920 2.267 3.124 1.00 94.00 186 GLU A O 1
ATOM 1517 N N . ARG A 1 187 ? -3.872 2.105 5.100 1.00 92.38 187 ARG A N 1
ATOM 1518 C CA . ARG A 1 187 ? -3.678 3.548 5.265 1.00 92.38 187 ARG A CA 1
ATOM 1519 C C . ARG A 1 187 ? -2.805 4.189 4.181 1.00 92.38 187 ARG A C 1
ATOM 1521 O O . ARG A 1 187 ? -2.978 5.373 3.907 1.00 92.38 187 ARG A O 1
ATOM 1528 N N . HIS A 1 188 ? -1.834 3.452 3.649 1.00 92.94 188 HIS A N 1
ATOM 1529 C CA . HIS A 1 188 ? -0.906 3.923 2.617 1.00 92.94 188 HIS A CA 1
ATOM 1530 C C . HIS A 1 188 ? -1.321 3.451 1.209 1.00 92.94 188 HIS A C 1
ATOM 1532 O O . HIS A 1 188 ? -0.541 3.603 0.275 1.00 92.94 188 HIS A O 1
ATOM 1538 N N . THR A 1 189 ? -2.521 2.870 1.048 1.00 91.69 189 THR A N 1
ATOM 1539 C CA . THR A 1 189 ? -3.027 2.349 -0.241 1.00 91.69 189 THR A CA 1
ATOM 1540 C C . THR A 1 189 ? -2.097 1.331 -0.917 1.00 91.69 189 THR A C 1
ATOM 1542 O O . THR A 1 189 ? -2.012 1.238 -2.138 1.00 91.69 189 THR A O 1
ATOM 1545 N N . LEU A 1 190 ? -1.391 0.534 -0.116 1.00 93.88 190 LEU A N 1
ATOM 1546 C CA . LEU A 1 190 ? -0.409 -0.433 -0.600 1.00 93.88 190 LEU A CA 1
ATOM 1547 C C . LEU A 1 190 ? -1.050 -1.802 -0.801 1.00 93.88 190 LEU A C 1
ATOM 1549 O O . LEU A 1 190 ? -1.782 -2.296 0.061 1.00 93.88 190 LEU A O 1
ATOM 1553 N N . ASP A 1 191 ? -0.686 -2.464 -1.897 1.00 93.31 191 ASP A N 1
ATOM 1554 C CA . ASP A 1 191 ? -1.107 -3.838 -2.144 1.00 93.31 191 ASP A CA 1
ATOM 1555 C C . ASP A 1 191 ? -0.497 -4.786 -1.097 1.00 93.31 191 ASP A C 1
ATOM 1557 O O . ASP A 1 191 ? 0.717 -4.799 -0.855 1.00 93.31 191 ASP A O 1
ATOM 1561 N N . TRP A 1 192 ? -1.358 -5.573 -0.451 1.00 94.38 192 TRP A N 1
ATOM 1562 C CA . TRP A 1 192 ? -0.973 -6.480 0.627 1.00 94.38 192 TRP A CA 1
ATOM 1563 C C . TRP A 1 192 ? 0.009 -7.561 0.163 1.00 94.38 192 TRP A C 1
ATOM 1565 O O . TRP A 1 192 ? 1.053 -7.767 0.792 1.00 94.38 192 TRP A O 1
ATOM 1575 N N . ASP A 1 193 ? -0.319 -8.255 -0.927 1.00 93.06 193 ASP A N 1
ATOM 1576 C CA . ASP A 1 193 ? 0.447 -9.410 -1.391 1.00 93.06 193 ASP A CA 1
ATOM 1577 C C . ASP A 1 193 ? 1.819 -8.967 -1.904 1.00 93.06 193 ASP A C 1
ATOM 1579 O O . ASP A 1 193 ? 2.842 -9.569 -1.557 1.00 93.06 193 ASP A O 1
ATOM 1583 N N . GLU A 1 194 ? 1.866 -7.870 -2.660 1.00 92.75 194 GLU A N 1
ATOM 1584 C CA . GLU A 1 194 ? 3.117 -7.266 -3.107 1.00 92.75 194 GLU A CA 1
ATOM 1585 C C . GLU A 1 194 ? 3.961 -6.775 -1.927 1.00 92.75 194 GLU A C 1
ATOM 1587 O O . GLU A 1 194 ? 5.155 -7.079 -1.870 1.00 92.75 194 GLU A O 1
ATOM 1592 N N . THR A 1 195 ? 3.356 -6.117 -0.931 1.00 95.44 195 THR A N 1
ATOM 1593 C CA . THR A 1 195 ? 4.078 -5.667 0.271 1.00 95.44 195 THR A CA 1
ATOM 1594 C C . THR A 1 195 ? 4.730 -6.847 0.998 1.00 95.44 195 THR A C 1
ATOM 1596 O O . THR A 1 195 ? 5.914 -6.798 1.341 1.00 95.44 195 THR A O 1
ATOM 1599 N N . VAL A 1 196 ? 4.003 -7.951 1.199 1.00 95.19 196 VAL A N 1
ATOM 1600 C CA . VAL A 1 196 ? 4.553 -9.156 1.843 1.00 95.19 196 VAL A CA 1
ATOM 1601 C C . VAL A 1 196 ? 5.691 -9.762 1.012 1.00 95.19 196 VAL A C 1
ATOM 1603 O O . VAL A 1 196 ? 6.704 -10.198 1.573 1.00 95.19 196 VAL A O 1
ATOM 1606 N N . LEU A 1 197 ? 5.568 -9.786 -0.318 1.00 93.75 197 LEU A N 1
ATOM 1607 C CA . LEU A 1 197 ? 6.623 -10.280 -1.207 1.00 93.75 197 LEU A CA 1
ATOM 1608 C C . LEU A 1 197 ? 7.877 -9.394 -1.175 1.00 93.75 197 LEU A C 1
ATOM 1610 O O . LEU A 1 197 ? 8.987 -9.928 -1.110 1.00 93.75 197 LEU A O 1
ATOM 1614 N N . LEU A 1 198 ? 7.721 -8.070 -1.157 1.00 94.38 198 LEU A N 1
ATOM 1615 C CA . LEU A 1 198 ? 8.828 -7.120 -1.031 1.00 94.38 198 LEU A CA 1
ATOM 1616 C C . LEU A 1 198 ? 9.578 -7.271 0.287 1.00 94.38 198 LEU A C 1
ATOM 1618 O O . LEU A 1 198 ? 10.811 -7.320 0.293 1.00 94.38 198 LEU A O 1
ATOM 1622 N N . ILE A 1 199 ? 8.850 -7.391 1.401 1.00 96.31 199 ILE A N 1
ATOM 1623 C CA . ILE A 1 199 ? 9.450 -7.603 2.722 1.00 96.31 199 ILE A CA 1
ATOM 1624 C C . ILE A 1 199 ? 10.300 -8.878 2.704 1.00 96.31 199 ILE A C 1
ATOM 1626 O O . ILE A 1 199 ? 11.452 -8.858 3.147 1.00 96.31 199 ILE A O 1
ATOM 1630 N N . ARG A 1 200 ? 9.780 -9.972 2.131 1.00 94.25 200 ARG A N 1
ATOM 1631 C CA . ARG A 1 200 ? 10.523 -11.235 1.973 1.00 94.25 200 ARG A CA 1
ATOM 1632 C C . ARG A 1 200 ? 11.763 -11.073 1.095 1.00 94.25 200 ARG A C 1
ATOM 1634 O O . ARG A 1 200 ? 12.828 -11.568 1.468 1.00 94.25 200 ARG A O 1
ATOM 1641 N N . ALA A 1 201 ? 11.649 -10.373 -0.034 1.00 92.88 201 ALA A N 1
ATOM 1642 C CA . ALA A 1 201 ? 12.773 -10.108 -0.931 1.00 92.88 201 ALA A CA 1
ATOM 1643 C C . ALA A 1 201 ? 13.893 -9.332 -0.215 1.00 92.88 201 ALA A C 1
ATOM 1645 O O . ALA A 1 201 ? 15.059 -9.732 -0.258 1.00 92.88 201 ALA A O 1
ATOM 1646 N N . CYS A 1 202 ? 13.541 -8.280 0.528 1.00 92.94 202 CYS A N 1
ATOM 1647 C CA . CYS A 1 202 ? 14.496 -7.453 1.271 1.00 92.94 202 CYS A CA 1
ATOM 1648 C C . CYS A 1 202 ? 15.134 -8.195 2.454 1.00 92.94 202 CYS A C 1
ATOM 1650 O O . CYS A 1 202 ? 16.329 -8.035 2.738 1.00 92.94 202 CYS A O 1
ATOM 1652 N N . ALA A 1 203 ? 14.350 -9.038 3.132 1.00 92.25 203 ALA A N 1
ATOM 1653 C CA . ALA A 1 203 ? 14.787 -9.856 4.260 1.00 92.25 203 ALA A CA 1
ATOM 1654 C C . ALA A 1 203 ? 15.739 -11.002 3.869 1.00 92.25 203 ALA A C 1
ATOM 1656 O O . ALA A 1 203 ? 16.422 -11.546 4.747 1.00 92.25 203 ALA A O 1
ATOM 1657 N N . GLY A 1 204 ? 15.810 -11.350 2.577 1.00 86.38 204 GLY A N 1
ATOM 1658 C CA . GLY A 1 204 ? 16.621 -12.439 2.036 1.00 86.38 204 GLY A CA 1
ATOM 1659 C C . GLY A 1 204 ? 18.099 -12.398 2.452 1.00 86.38 204 GLY A C 1
ATOM 1660 O O . GLY A 1 204 ? 18.635 -11.373 2.882 1.00 86.38 204 GLY A O 1
ATOM 1661 N N . ALA A 1 205 ? 18.779 -13.542 2.344 1.00 73.38 205 ALA A N 1
ATOM 1662 C CA . ALA A 1 205 ? 20.173 -13.698 2.773 1.00 73.38 205 ALA A CA 1
ATOM 1663 C C . ALA A 1 205 ? 21.218 -13.290 1.714 1.00 73.38 205 ALA A C 1
ATOM 1665 O O . ALA A 1 205 ? 22.381 -13.130 2.071 1.00 73.38 205 ALA A O 1
ATOM 1666 N N . GLY A 1 206 ? 20.830 -13.137 0.441 1.00 74.75 206 GLY A N 1
ATOM 1667 C CA . GLY A 1 206 ? 21.741 -12.754 -0.651 1.00 74.75 206 GLY A CA 1
ATOM 1668 C C . GLY A 1 206 ? 22.195 -11.296 -0.568 1.00 74.75 206 GLY A C 1
ATOM 1669 O O . GLY A 1 206 ? 21.590 -10.507 0.144 1.00 74.75 206 GLY A O 1
ATOM 1670 N N . ASP A 1 207 ? 23.252 -10.907 -1.276 1.00 72.56 207 ASP A N 1
ATOM 1671 C CA . ASP A 1 207 ? 23.728 -9.514 -1.248 1.00 72.56 207 ASP A CA 1
ATOM 1672 C C . ASP A 1 207 ? 22.822 -8.567 -2.056 1.00 72.56 207 ASP A C 1
ATOM 1674 O O . ASP A 1 207 ? 22.675 -7.401 -1.692 1.00 72.56 207 ASP A O 1
ATOM 1678 N N . GLU A 1 208 ? 22.126 -9.093 -3.066 1.00 79.88 208 GLU A N 1
ATOM 1679 C CA . GLU A 1 208 ? 21.191 -8.353 -3.918 1.00 79.88 208 GLU A CA 1
ATOM 1680 C C . GLU A 1 208 ? 19.729 -8.588 -3.510 1.00 79.88 208 GLU A C 1
ATOM 1682 O O . GLU A 1 208 ? 19.336 -9.699 -3.139 1.00 79.88 208 GLU A O 1
ATOM 1687 N N . VAL A 1 209 ? 18.916 -7.532 -3.601 1.00 83.38 209 VAL A N 1
ATOM 1688 C CA . VAL A 1 209 ? 17.459 -7.614 -3.447 1.00 83.38 209 VAL A CA 1
ATOM 1689 C C . VAL A 1 209 ? 16.862 -7.923 -4.816 1.00 83.38 209 VAL A C 1
ATOM 1691 O O . VAL A 1 209 ? 16.879 -7.083 -5.711 1.00 83.38 209 VAL A O 1
ATOM 1694 N N . VAL A 1 210 ? 16.339 -9.137 -4.984 1.00 83.06 210 VAL A N 1
ATOM 1695 C CA . VAL A 1 210 ? 15.620 -9.530 -6.204 1.00 83.06 210 VAL A CA 1
ATOM 1696 C C . VAL A 1 210 ? 14.153 -9.177 -6.021 1.00 83.06 210 VAL A C 1
ATOM 1698 O O . VAL A 1 210 ? 13.408 -9.897 -5.357 1.00 83.06 210 VAL A O 1
ATOM 1701 N N . VAL A 1 211 ? 13.763 -8.036 -6.574 1.00 81.44 211 VAL A N 1
ATOM 1702 C CA . VAL A 1 211 ? 12.417 -7.491 -6.421 1.00 81.44 211 VAL A CA 1
ATOM 1703 C C . VAL A 1 211 ? 11.444 -8.189 -7.395 1.00 81.44 211 VAL A C 1
ATOM 1705 O O . VAL A 1 211 ? 11.813 -8.427 -8.549 1.00 81.44 211 VAL A O 1
ATOM 1708 N N . PRO A 1 212 ? 10.221 -8.564 -6.975 1.00 76.75 212 PRO A N 1
ATOM 1709 C CA . PRO A 1 212 ? 9.237 -9.179 -7.865 1.00 76.75 212 PRO A CA 1
ATOM 1710 C C . PRO A 1 212 ? 8.754 -8.211 -8.957 1.00 76.75 212 PRO A C 1
ATOM 1712 O O . PRO A 1 212 ? 8.492 -7.053 -8.672 1.00 76.75 212 PRO A O 1
ATOM 1715 N N . GLY A 1 213 ? 8.566 -8.698 -10.190 1.00 68.12 213 GLY A N 1
ATOM 1716 C CA . GLY A 1 213 ? 7.679 -8.058 -11.179 1.00 68.12 213 GLY A CA 1
ATOM 1717 C C . GLY A 1 213 ? 8.020 -6.630 -11.632 1.00 68.12 213 GLY A C 1
ATOM 1718 O O . GLY A 1 213 ? 7.111 -5.908 -12.015 1.00 68.12 213 GLY A O 1
ATOM 1719 N N . THR A 1 214 ? 9.288 -6.210 -11.599 1.00 67.50 214 THR A N 1
ATOM 1720 C CA . THR A 1 214 ? 9.663 -4.792 -11.790 1.00 67.50 214 THR A CA 1
ATOM 1721 C C . THR A 1 214 ? 9.785 -4.327 -13.240 1.00 67.50 214 THR A C 1
ATOM 1723 O O . THR A 1 214 ? 9.799 -3.127 -13.501 1.00 67.50 214 THR A O 1
ATOM 1726 N N . ASP A 1 215 ? 9.932 -5.243 -14.202 1.00 84.81 215 ASP A N 1
ATOM 1727 C CA . ASP A 1 215 ? 10.244 -4.845 -15.575 1.00 84.81 215 ASP A CA 1
ATOM 1728 C C . ASP A 1 215 ? 8.976 -4.584 -16.391 1.00 84.81 215 ASP A C 1
ATOM 1730 O O . ASP A 1 215 ? 8.385 -5.504 -16.961 1.00 84.81 215 ASP A O 1
ATOM 1734 N N . LEU A 1 216 ? 8.603 -3.304 -16.490 1.00 90.19 216 LEU A N 1
ATOM 1735 C CA . LEU A 1 216 ? 7.474 -2.831 -17.297 1.00 90.19 216 LEU A CA 1
ATOM 1736 C C . LEU A 1 216 ? 7.534 -3.335 -18.753 1.00 90.19 216 LEU A C 1
ATOM 1738 O O . LEU A 1 216 ? 6.500 -3.614 -19.360 1.00 90.19 216 LEU A O 1
ATOM 1742 N N . VAL A 1 217 ? 8.738 -3.545 -19.305 1.00 91.44 217 VAL A N 1
ATOM 1743 C CA . VAL A 1 217 ? 8.907 -4.012 -20.691 1.00 91.44 217 VAL A CA 1
ATOM 1744 C C . VAL A 1 217 ? 8.372 -5.429 -20.899 1.00 91.44 217 VAL A C 1
ATOM 1746 O O . VAL A 1 217 ? 7.936 -5.783 -22.001 1.00 91.44 217 VAL A O 1
ATOM 1749 N N . GLU A 1 218 ? 8.377 -6.260 -19.858 1.00 91.31 218 GLU A N 1
ATOM 1750 C CA . GLU A 1 218 ? 7.887 -7.632 -19.956 1.00 91.31 218 GLU A CA 1
ATOM 1751 C C . GLU A 1 218 ? 6.381 -7.692 -20.234 1.00 91.31 218 GLU A C 1
ATOM 1753 O O . GLU A 1 218 ? 5.941 -8.623 -20.914 1.00 91.31 218 GLU A O 1
ATOM 1758 N N . PHE A 1 219 ? 5.604 -6.691 -19.805 1.00 93.00 219 PHE A N 1
ATOM 1759 C CA . PHE A 1 219 ? 4.185 -6.601 -20.150 1.00 93.00 219 PHE A CA 1
ATOM 1760 C C . PHE A 1 219 ? 3.984 -6.340 -21.644 1.00 93.00 219 PHE A C 1
ATOM 1762 O O . PHE A 1 219 ? 3.182 -7.027 -22.281 1.00 93.00 219 PHE A O 1
ATOM 1769 N N . PHE A 1 220 ? 4.774 -5.441 -22.247 1.00 91.12 220 PHE A N 1
ATOM 1770 C CA . PHE A 1 220 ? 4.699 -5.175 -23.689 1.00 91.12 220 PHE A CA 1
ATOM 1771 C C . PHE A 1 220 ? 5.052 -6.419 -24.505 1.00 91.12 220 PHE A C 1
ATOM 1773 O O . PHE A 1 220 ? 4.315 -6.797 -25.416 1.00 91.12 220 PHE A O 1
ATOM 1780 N N . LYS A 1 221 ? 6.151 -7.099 -24.143 1.00 90.38 221 LYS A N 1
ATOM 1781 C CA . LYS A 1 221 ? 6.617 -8.319 -24.827 1.00 90.38 221 LYS A CA 1
ATOM 1782 C C . LYS A 1 221 ? 5.594 -9.453 -24.759 1.00 90.38 221 LYS A C 1
ATOM 1784 O O . LYS A 1 221 ? 5.473 -10.224 -25.708 1.00 90.38 221 LYS A O 1
ATOM 1789 N N . LYS A 1 222 ? 4.871 -9.569 -23.642 1.00 92.56 222 LYS A N 1
ATOM 1790 C CA . LYS A 1 222 ? 3.826 -10.584 -23.436 1.00 92.56 222 LYS A CA 1
ATOM 1791 C C . LYS A 1 222 ? 2.451 -10.153 -23.946 1.00 92.56 222 LYS A C 1
ATOM 1793 O O . LYS A 1 222 ? 1.552 -10.989 -23.969 1.00 92.56 222 LYS A O 1
ATOM 1798 N N . ARG A 1 223 ? 2.299 -8.893 -24.373 1.00 92.56 223 ARG A N 1
ATOM 1799 C CA . ARG A 1 223 ? 1.011 -8.259 -24.703 1.00 92.56 223 ARG A CA 1
ATOM 1800 C C . ARG A 1 223 ? 0.004 -8.352 -23.549 1.00 92.56 223 ARG A C 1
ATOM 1802 O O . ARG A 1 223 ? -1.189 -8.537 -23.770 1.00 92.56 223 ARG A O 1
ATOM 1809 N N . ASP A 1 224 ? 0.502 -8.244 -22.322 1.00 94.31 224 ASP A N 1
ATOM 1810 C CA . ASP A 1 224 ? -0.301 -8.300 -21.101 1.00 94.31 224 ASP A CA 1
ATOM 1811 C C . ASP A 1 224 ? -0.728 -6.886 -20.686 1.00 94.31 224 ASP A C 1
ATOM 1813 O O . ASP A 1 224 ? -0.119 -6.254 -19.825 1.00 94.31 224 ASP A O 1
ATOM 1817 N N . LEU A 1 225 ? -1.740 -6.361 -21.383 1.00 94.69 225 LEU A N 1
ATOM 1818 C CA . LEU A 1 225 ? -2.221 -4.987 -21.197 1.00 94.69 225 LEU A CA 1
ATOM 1819 C C . LEU A 1 225 ? -2.914 -4.798 -19.843 1.00 94.69 225 LEU A C 1
ATOM 1821 O O . LEU A 1 225 ? -2.681 -3.796 -19.178 1.00 94.69 225 LEU A O 1
ATOM 1825 N N . SER A 1 226 ? -3.717 -5.781 -19.426 1.00 94.12 226 SER A N 1
ATOM 1826 C CA . SER A 1 226 ? -4.409 -5.756 -18.133 1.00 94.12 226 SER A CA 1
ATOM 1827 C C . SER A 1 226 ? -3.408 -5.813 -16.978 1.00 94.12 226 SER A C 1
ATOM 1829 O O . SER A 1 226 ? -3.498 -5.003 -16.060 1.00 94.12 226 SER A O 1
ATOM 1831 N N . GLY A 1 227 ? -2.391 -6.682 -17.060 1.00 93.94 227 GLY A N 1
ATOM 1832 C CA . GLY A 1 227 ? -1.330 -6.728 -16.057 1.00 93.94 227 GLY A 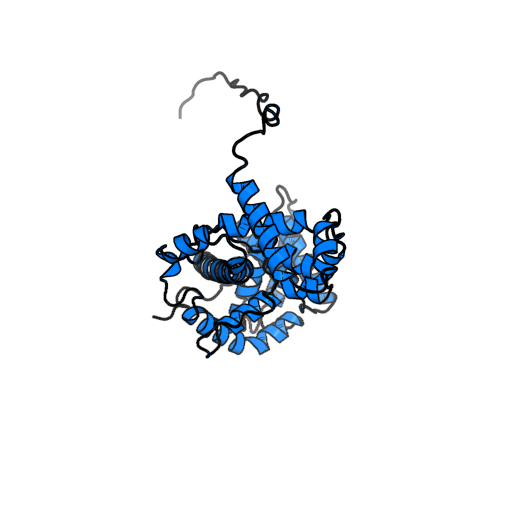CA 1
ATOM 1833 C C . GLY A 1 227 ? -0.543 -5.418 -15.956 1.00 93.94 227 GLY A C 1
ATOM 1834 O O . GLY A 1 227 ? -0.221 -4.986 -14.849 1.00 93.94 227 GLY A O 1
ATOM 1835 N N . LEU A 1 228 ? -0.277 -4.756 -17.090 1.00 95.19 228 LEU A N 1
ATOM 1836 C CA . LEU A 1 228 ? 0.361 -3.440 -17.092 1.00 95.19 228 LEU A CA 1
ATOM 1837 C C . LEU A 1 228 ? -0.525 -2.378 -16.439 1.00 95.19 228 LEU A C 1
ATOM 1839 O O . LEU A 1 228 ? -0.030 -1.633 -15.600 1.00 95.19 228 LEU A O 1
ATOM 1843 N N . ALA A 1 229 ? -1.806 -2.307 -16.807 1.00 95.69 229 ALA A N 1
ATOM 1844 C CA . ALA A 1 229 ? -2.739 -1.336 -16.244 1.00 95.69 229 ALA A CA 1
ATOM 1845 C C . ALA A 1 229 ? -2.823 -1.473 -14.717 1.00 95.69 229 ALA A C 1
ATOM 1847 O O . ALA A 1 229 ? -2.615 -0.496 -14.005 1.00 95.69 229 ALA A O 1
ATOM 1848 N N . THR A 1 230 ? -2.984 -2.701 -14.206 1.00 93.88 230 THR A N 1
ATOM 1849 C CA . THR A 1 230 ? -2.962 -2.973 -12.761 1.00 93.88 230 THR A CA 1
ATOM 1850 C C . THR A 1 230 ? -1.638 -2.569 -12.113 1.00 93.88 230 THR A C 1
ATOM 1852 O O . THR A 1 230 ? -1.638 -2.051 -10.998 1.00 93.88 230 THR A O 1
ATOM 1855 N N . ARG A 1 231 ? -0.492 -2.789 -12.774 1.00 93.31 231 ARG A N 1
ATOM 1856 C CA . ARG A 1 231 ? 0.803 -2.363 -12.224 1.00 93.31 231 ARG A CA 1
ATOM 1857 C C . ARG A 1 231 ? 0.916 -0.843 -12.135 1.00 93.31 231 ARG A C 1
ATOM 1859 O O . ARG A 1 231 ? 1.391 -0.351 -11.118 1.00 93.31 231 ARG A O 1
ATOM 1866 N N . LEU A 1 232 ? 0.518 -0.127 -13.183 1.00 94.31 232 LEU A N 1
ATOM 1867 C CA . LEU A 1 232 ? 0.617 1.331 -13.228 1.00 94.31 232 LEU A CA 1
ATOM 1868 C C . LEU A 1 232 ? -0.343 1.995 -12.235 1.00 94.31 232 LEU A C 1
ATOM 1870 O O . LEU A 1 232 ? 0.065 2.924 -11.551 1.00 94.31 232 LEU A O 1
ATOM 1874 N N . ASP A 1 233 ? -1.561 1.470 -12.088 1.00 94.06 233 ASP A N 1
ATOM 1875 C CA . ASP A 1 233 ? -2.512 1.907 -11.057 1.00 94.06 233 ASP A CA 1
ATOM 1876 C C . ASP A 1 233 ? -1.927 1.751 -9.640 1.00 94.06 233 ASP A C 1
ATOM 1878 O O . ASP A 1 233 ? -1.960 2.668 -8.819 1.00 94.06 233 ASP A O 1
ATOM 1882 N N . ARG A 1 234 ? -1.272 0.613 -9.373 1.00 92.06 234 ARG A N 1
ATOM 1883 C CA . ARG A 1 234 ? -0.568 0.378 -8.103 1.00 92.06 234 ARG A CA 1
ATOM 1884 C C . ARG A 1 234 ? 0.630 1.302 -7.902 1.00 92.06 234 ARG A C 1
ATOM 1886 O O . ARG A 1 234 ? 0.857 1.752 -6.781 1.00 92.06 234 ARG A O 1
ATOM 1893 N N . ASP A 1 235 ? 1.416 1.567 -8.945 1.00 92.69 235 ASP A N 1
ATOM 1894 C CA . ASP A 1 235 ? 2.542 2.510 -8.876 1.00 92.69 235 ASP A CA 1
ATOM 1895 C C . ASP A 1 235 ? 2.060 3.913 -8.498 1.00 92.69 235 ASP A C 1
ATOM 1897 O O . ASP A 1 235 ? 2.627 4.541 -7.604 1.00 92.69 235 ASP A O 1
ATOM 1901 N N . GLU A 1 236 ? 0.989 4.377 -9.140 1.00 92.12 236 GLU A N 1
ATOM 1902 C CA . GLU A 1 236 ? 0.363 5.668 -8.864 1.00 92.12 236 GLU A CA 1
ATOM 1903 C C . GLU A 1 236 ? -0.162 5.755 -7.424 1.00 92.12 236 GLU A C 1
ATOM 1905 O O . GLU A 1 236 ? 0.063 6.756 -6.745 1.00 92.12 236 GLU A O 1
ATOM 1910 N N . ALA A 1 237 ? -0.801 4.693 -6.924 1.00 89.75 237 ALA A N 1
ATOM 1911 C CA . ALA A 1 237 ? -1.357 4.653 -5.571 1.00 89.75 237 ALA A CA 1
ATOM 1912 C C . ALA A 1 237 ? -0.301 4.539 -4.451 1.00 89.75 237 ALA A C 1
ATOM 1914 O O . ALA A 1 237 ? -0.595 4.860 -3.297 1.00 89.75 237 ALA A O 1
ATOM 1915 N N . SER A 1 238 ? 0.909 4.061 -4.766 1.00 89.25 238 SER A N 1
ATOM 1916 C CA . SER A 1 238 ? 1.928 3.685 -3.771 1.00 89.25 238 SER A CA 1
ATOM 1917 C C . SER A 1 238 ? 3.116 4.643 -3.657 1.00 89.25 238 SER A C 1
ATOM 1919 O O . SER A 1 238 ? 3.948 4.472 -2.759 1.00 89.25 238 SER A O 1
ATOM 1921 N N . ILE A 1 239 ? 3.222 5.654 -4.527 1.00 85.75 239 ILE A N 1
ATOM 1922 C CA . ILE A 1 239 ? 4.313 6.630 -4.447 1.00 85.75 239 ILE A CA 1
ATOM 1923 C C . ILE A 1 239 ? 4.170 7.525 -3.209 1.00 85.75 239 ILE A C 1
ATOM 1925 O O . ILE A 1 239 ? 3.185 8.242 -3.037 1.00 85.75 239 ILE A O 1
ATOM 1929 N N . SER A 1 240 ? 5.196 7.539 -2.352 1.00 88.19 240 SER A N 1
ATOM 1930 C CA . SER A 1 240 ? 5.230 8.421 -1.185 1.00 88.19 240 SER A CA 1
ATOM 1931 C C . SER A 1 240 ? 6.150 9.616 -1.407 1.00 88.19 240 SER A C 1
ATOM 1933 O O . SER A 1 240 ? 7.341 9.484 -1.695 1.00 88.19 240 SER A O 1
ATOM 1935 N N . LEU A 1 241 ? 5.610 10.812 -1.175 1.00 87.38 241 LEU A N 1
ATOM 1936 C CA . LEU A 1 241 ? 6.361 12.070 -1.177 1.00 87.38 241 LEU A CA 1
ATOM 1937 C C . LEU A 1 241 ? 6.926 12.428 0.210 1.00 87.38 241 LEU A C 1
ATOM 1939 O O . LEU A 1 241 ? 7.343 13.563 0.433 1.00 87.38 241 LEU A O 1
ATOM 1943 N N . SER A 1 242 ? 6.941 11.484 1.161 1.00 85.12 242 SER A N 1
ATOM 1944 C CA . SER A 1 242 ? 7.458 11.723 2.517 1.00 85.12 242 SER A CA 1
ATOM 1945 C C . SER A 1 242 ? 8.978 11.936 2.557 1.00 85.12 242 SER A C 1
ATOM 1947 O O . SER A 1 242 ? 9.486 12.628 3.442 1.00 85.12 242 SER A O 1
ATOM 1949 N N . SER A 1 243 ? 9.707 11.391 1.581 1.00 85.56 243 SER A N 1
ATOM 1950 C CA . SER A 1 243 ? 11.127 11.661 1.341 1.00 85.56 243 SER A CA 1
ATOM 1951 C C . SER A 1 243 ? 11.311 12.593 0.147 1.00 85.56 243 SER A C 1
ATOM 1953 O O . SER A 1 243 ? 10.698 12.373 -0.892 1.00 85.56 243 SER A O 1
ATOM 1955 N N . GLU A 1 244 ? 12.223 13.563 0.234 1.00 88.81 244 GLU A N 1
ATOM 1956 C CA . GLU A 1 244 ? 12.552 14.443 -0.903 1.00 88.81 244 GLU A CA 1
ATOM 1957 C C . GLU A 1 244 ? 13.320 13.712 -2.019 1.00 88.81 244 GLU A C 1
ATOM 1959 O O . GLU A 1 244 ? 13.129 14.010 -3.197 1.00 88.81 244 GLU A O 1
ATOM 1964 N N . TYR A 1 245 ? 14.169 12.740 -1.656 1.00 91.81 245 TYR A N 1
ATOM 1965 C CA . TYR A 1 245 ? 15.028 12.016 -2.595 1.00 91.81 245 TYR A CA 1
ATOM 1966 C C . TYR A 1 245 ? 15.077 10.518 -2.300 1.00 91.81 245 TYR A C 1
ATOM 1968 O O . TYR A 1 245 ? 15.286 10.116 -1.154 1.00 91.81 245 TYR A O 1
ATOM 1976 N N . VAL A 1 246 ? 15.054 9.710 -3.358 1.00 93.38 246 VAL A N 1
ATOM 1977 C CA . VAL A 1 246 ? 15.264 8.258 -3.340 1.00 93.38 246 VAL A CA 1
ATOM 1978 C C . VAL A 1 246 ? 16.498 7.954 -4.179 1.00 93.38 246 VAL A C 1
ATOM 1980 O O . VAL A 1 246 ? 16.530 8.249 -5.369 1.00 93.38 246 VAL A O 1
ATOM 1983 N N . MET A 1 247 ? 17.559 7.427 -3.558 1.00 94.50 247 MET A N 1
ATOM 1984 C CA . MET A 1 247 ? 18.837 7.155 -4.244 1.00 94.50 247 MET A CA 1
ATOM 1985 C C . MET A 1 247 ? 19.395 8.356 -5.034 1.00 94.50 247 MET A C 1
ATOM 1987 O O . MET A 1 247 ? 20.039 8.207 -6.067 1.00 94.50 247 MET A O 1
ATOM 1991 N N . GLY A 1 248 ? 19.152 9.566 -4.528 1.00 93.00 248 GLY A N 1
ATOM 1992 C CA . GLY A 1 248 ? 19.569 10.827 -5.140 1.00 93.00 248 GLY A CA 1
ATOM 1993 C C . GLY A 1 248 ? 18.640 11.371 -6.221 1.00 93.00 248 GLY A C 1
ATOM 1994 O O . GLY A 1 248 ? 18.812 12.517 -6.618 1.00 93.00 248 GLY A O 1
ATOM 1995 N N . VAL A 1 249 ? 17.643 10.604 -6.657 1.00 93.62 249 VAL A N 1
ATOM 1996 C CA . VAL A 1 249 ? 16.597 11.070 -7.572 1.00 93.62 249 VAL A CA 1
ATOM 1997 C C . VAL A 1 249 ? 15.507 11.753 -6.759 1.00 93.62 249 VAL A C 1
ATOM 1999 O O . VAL A 1 249 ? 15.079 11.219 -5.738 1.00 93.62 249 VAL A O 1
ATOM 2002 N N . GLY A 1 250 ? 15.060 12.933 -7.188 1.00 92.06 250 GLY A N 1
ATOM 2003 C CA . GLY A 1 250 ? 13.946 13.618 -6.537 1.00 92.06 250 GLY A CA 1
ATOM 2004 C C . GLY A 1 250 ? 12.675 12.771 -6.612 1.00 92.06 250 GLY A C 1
ATOM 2005 O O . GLY A 1 250 ? 12.295 12.329 -7.696 1.00 92.06 250 GLY A O 1
ATOM 2006 N N . SER A 1 251 ? 11.996 12.557 -5.485 1.00 91.75 251 SER A N 1
ATOM 2007 C CA . SER A 1 251 ? 10.790 11.713 -5.433 1.00 91.75 251 SER A CA 1
ATOM 2008 C C . SER A 1 251 ? 9.678 12.227 -6.350 1.00 91.75 251 SER A C 1
ATOM 2010 O O . SER A 1 251 ? 8.908 11.436 -6.882 1.00 91.75 251 SER A O 1
ATOM 2012 N N . LEU A 1 252 ? 9.646 13.540 -6.607 1.00 91.38 252 LEU A N 1
ATOM 2013 C CA . LEU A 1 252 ? 8.737 14.167 -7.570 1.00 91.38 252 LEU A CA 1
ATOM 2014 C C . LEU A 1 252 ? 8.929 13.655 -9.004 1.00 91.38 252 LEU A C 1
ATOM 2016 O O . LEU A 1 252 ? 7.954 13.555 -9.738 1.00 91.38 252 LEU A O 1
ATOM 2020 N N . VAL A 1 253 ? 10.151 13.290 -9.402 1.00 91.25 253 VAL A N 1
ATOM 2021 C CA . VAL A 1 253 ? 10.415 12.721 -10.735 1.00 91.25 253 VAL A CA 1
ATOM 2022 C C . VAL A 1 253 ? 9.828 11.315 -10.843 1.00 91.25 253 VAL A C 1
ATOM 2024 O O . VAL A 1 253 ? 9.221 10.964 -11.851 1.00 91.25 253 VAL A O 1
ATOM 2027 N N . LEU A 1 254 ? 9.973 10.510 -9.788 1.00 91.38 254 LEU A N 1
ATOM 2028 C CA . LEU A 1 254 ? 9.383 9.171 -9.734 1.00 91.38 254 LEU A CA 1
ATOM 2029 C C . LEU A 1 254 ? 7.851 9.245 -9.706 1.00 91.38 254 LEU A C 1
ATOM 2031 O O . LEU A 1 254 ? 7.196 8.501 -10.430 1.00 91.38 254 LEU A O 1
ATOM 2035 N N . ALA A 1 255 ? 7.294 10.179 -8.930 1.00 91.56 255 ALA A N 1
ATOM 2036 C CA . ALA A 1 255 ? 5.859 10.443 -8.882 1.00 91.56 255 ALA A CA 1
ATOM 2037 C C . ALA A 1 255 ? 5.311 10.903 -10.232 1.00 91.56 255 ALA A C 1
ATOM 2039 O O . ALA A 1 255 ? 4.272 10.419 -10.663 1.00 91.56 255 ALA A O 1
ATOM 2040 N N . PHE A 1 256 ? 6.035 11.776 -10.938 1.00 91.56 256 PHE A N 1
ATOM 2041 C CA . PHE A 1 256 ? 5.649 12.199 -12.279 1.00 91.56 256 PHE A CA 1
ATOM 2042 C C . PHE A 1 256 ? 5.451 10.998 -13.204 1.00 91.56 256 PHE A C 1
ATOM 2044 O O . PHE A 1 256 ? 4.393 10.874 -13.818 1.00 91.56 256 PHE A O 1
ATOM 2051 N N . TYR A 1 257 ? 6.421 10.084 -13.256 1.00 91.38 257 TYR A N 1
ATOM 2052 C CA . TYR A 1 257 ? 6.285 8.877 -14.064 1.00 91.38 257 TYR A CA 1
ATOM 2053 C C . TYR A 1 257 ? 5.146 7.976 -13.597 1.00 91.38 257 TYR A C 1
ATOM 2055 O O . TYR A 1 257 ? 4.347 7.563 -14.433 1.00 91.38 257 TYR A O 1
ATOM 2063 N N . ALA A 1 258 ? 5.045 7.704 -12.295 1.00 91.19 258 ALA A N 1
ATOM 2064 C CA . ALA A 1 258 ? 3.997 6.847 -11.750 1.00 91.19 258 ALA A CA 1
ATOM 2065 C C . ALA A 1 258 ? 2.584 7.372 -12.071 1.00 91.19 258 ALA A C 1
ATOM 2067 O O . ALA A 1 258 ? 1.713 6.576 -12.399 1.00 91.19 258 ALA A O 1
ATOM 2068 N N . SER A 1 259 ? 2.370 8.692 -12.053 1.00 90.75 259 SER A N 1
ATOM 2069 C CA . SER A 1 259 ? 1.057 9.297 -12.318 1.00 90.75 259 SER A CA 1
ATOM 2070 C C . SER A 1 259 ? 0.756 9.512 -13.807 1.00 90.75 259 SER A C 1
ATOM 2072 O O . SER A 1 259 ? -0.355 9.252 -14.255 1.00 90.75 259 SER A O 1
ATOM 2074 N N . HIS A 1 260 ? 1.727 9.953 -14.613 1.00 91.31 260 HIS A N 1
ATOM 2075 C CA . HIS A 1 260 ? 1.456 10.347 -16.007 1.00 91.31 260 HIS A CA 1
ATOM 2076 C C . HIS A 1 260 ? 1.583 9.190 -16.996 1.00 91.31 260 HIS A C 1
ATOM 2078 O O . HIS A 1 260 ? 1.007 9.227 -18.083 1.00 91.31 260 HIS A O 1
ATOM 2084 N N . LEU A 1 261 ? 2.348 8.152 -16.657 1.00 93.62 261 LEU A N 1
ATOM 2085 C CA . LEU A 1 261 ? 2.499 6.990 -17.521 1.00 93.62 261 LEU A CA 1
ATOM 2086 C C . LEU A 1 261 ? 1.177 6.228 -17.746 1.00 93.62 261 LEU A C 1
ATOM 2088 O O . LEU A 1 261 ? 0.882 5.938 -18.911 1.00 93.62 261 LEU A O 1
ATOM 2092 N N . PRO A 1 262 ? 0.362 5.921 -16.711 1.00 94.12 262 PRO A N 1
ATOM 2093 C CA . PRO A 1 262 ? -0.954 5.326 -16.933 1.00 94.12 262 PRO A CA 1
ATOM 2094 C C . PRO A 1 262 ? -1.842 6.193 -17.831 1.00 94.12 262 PRO A C 1
ATOM 2096 O O . PRO A 1 262 ? -2.440 5.674 -18.772 1.00 94.12 262 PRO A O 1
ATOM 2099 N N . GLU A 1 263 ? -1.868 7.512 -17.627 1.00 92.88 263 GLU A N 1
ATOM 2100 C CA . GLU A 1 263 ? -2.641 8.434 -18.470 1.00 92.88 263 GLU A CA 1
ATOM 2101 C C . GLU A 1 263 ? -2.155 8.471 -19.921 1.00 92.88 263 GLU A C 1
ATOM 2103 O O . GLU A 1 263 ? -2.959 8.551 -20.849 1.00 92.88 263 GLU A O 1
ATOM 2108 N N . PHE A 1 264 ? -0.845 8.401 -20.146 1.00 93.75 264 PHE A N 1
ATOM 2109 C CA . PHE A 1 264 ? -0.277 8.410 -21.490 1.00 93.75 264 PHE A CA 1
ATOM 2110 C C . PHE A 1 264 ? -0.604 7.124 -22.265 1.00 93.75 264 PHE A C 1
ATOM 2112 O O . PHE A 1 264 ? -0.836 7.160 -23.477 1.00 93.75 264 PHE A O 1
ATOM 2119 N N . LEU A 1 265 ? -0.634 5.982 -21.573 1.00 95.81 265 LEU A N 1
ATOM 2120 C CA . LEU A 1 265 ? -0.785 4.662 -22.186 1.00 95.81 265 LEU A CA 1
ATOM 2121 C C . LEU A 1 265 ? -2.232 4.155 -22.243 1.00 95.81 265 LEU A C 1
ATOM 2123 O O . LEU A 1 265 ? -2.519 3.301 -23.085 1.00 95.81 265 LEU A O 1
ATOM 2127 N N . PHE A 1 266 ? -3.133 4.669 -21.404 1.00 97.31 266 PHE A N 1
ATOM 2128 C CA . PHE A 1 266 ? -4.505 4.175 -21.277 1.00 97.31 266 PHE A CA 1
ATOM 2129 C C . PHE A 1 266 ? -5.556 5.294 -21.216 1.00 97.31 266 PHE A C 1
ATOM 2131 O O . PHE A 1 266 ? -5.300 6.397 -20.730 1.00 97.31 266 PHE A O 1
ATOM 2138 N N . ASP A 1 267 ? -6.760 4.997 -21.703 1.00 95.38 267 ASP A N 1
ATOM 2139 C CA . ASP A 1 267 ? -7.997 5.698 -21.357 1.00 95.38 267 ASP A CA 1
ATOM 2140 C C . ASP A 1 267 ? -8.577 5.064 -20.084 1.00 95.38 267 ASP A C 1
ATOM 2142 O O . ASP A 1 267 ? -8.865 3.864 -20.044 1.00 95.38 267 ASP A O 1
ATOM 2146 N N . ARG A 1 268 ? -8.722 5.887 -19.041 1.00 92.81 268 ARG A N 1
ATOM 2147 C CA . ARG A 1 268 ? -9.021 5.481 -17.657 1.00 92.81 268 ARG A CA 1
ATOM 2148 C C . ARG A 1 268 ? -10.455 5.845 -17.242 1.00 92.81 268 ARG A C 1
ATOM 2150 O O . ARG A 1 268 ? -10.684 6.289 -16.124 1.00 92.81 268 ARG A O 1
ATOM 2157 N N . GLU A 1 269 ? -11.412 5.756 -18.170 1.00 90.94 269 GLU A N 1
ATOM 2158 C CA . GLU A 1 269 ? -12.822 6.094 -17.888 1.00 90.94 269 GLU A CA 1
ATOM 2159 C C . GLU A 1 269 ? -13.464 5.121 -16.884 1.00 90.94 269 GLU A C 1
ATOM 2161 O O . GLU A 1 269 ? -14.341 5.512 -16.113 1.00 90.94 269 GLU A O 1
ATOM 2166 N N . GLU A 1 270 ? -13.012 3.866 -16.881 1.00 91.62 270 GLU A N 1
ATOM 2167 C CA . GLU A 1 270 ? -13.470 2.825 -15.963 1.00 91.62 270 GLU A CA 1
ATOM 2168 C C . GLU A 1 270 ? -12.669 2.830 -14.653 1.00 91.62 270 GLU A C 1
ATOM 2170 O O . GLU A 1 270 ? -11.465 3.098 -14.630 1.00 91.62 270 GLU A O 1
ATOM 2175 N N . VAL A 1 271 ? -13.345 2.491 -13.550 1.00 88.75 271 VAL A N 1
ATOM 2176 C CA . VAL A 1 271 ? -12.740 2.465 -12.205 1.00 88.75 271 VAL A CA 1
ATOM 2177 C C . VAL A 1 271 ? -11.758 1.303 -12.044 1.00 88.75 271 VAL A C 1
ATOM 2179 O O . VAL A 1 271 ? -10.754 1.453 -11.356 1.00 88.75 271 VAL A O 1
ATOM 2182 N N . ASP A 1 272 ? -12.045 0.146 -12.647 1.00 91.31 272 ASP A N 1
ATOM 2183 C CA . ASP A 1 272 ? -11.179 -1.031 -12.547 1.00 91.31 272 ASP A CA 1
ATOM 2184 C C . ASP A 1 272 ? -10.061 -0.962 -13.606 1.00 91.31 272 ASP A C 1
ATOM 2186 O O . ASP A 1 272 ? -10.365 -0.881 -14.803 1.00 91.31 272 ASP A O 1
ATOM 2190 N N . PRO A 1 273 ? -8.773 -1.029 -13.213 1.00 93.38 273 PRO A N 1
ATOM 2191 C CA . PRO A 1 273 ? -7.661 -0.988 -14.158 1.00 93.38 273 PRO A CA 1
ATOM 2192 C C . PRO A 1 273 ? -7.681 -2.113 -15.194 1.00 93.38 273 PRO A C 1
ATOM 2194 O O . PRO A 1 273 ? -7.111 -1.957 -16.273 1.00 93.38 273 PRO A O 1
ATOM 2197 N N . VAL A 1 274 ? -8.333 -3.249 -14.924 1.00 92.88 274 VAL A N 1
ATOM 2198 C CA . VAL A 1 274 ? -8.415 -4.338 -15.914 1.00 92.88 274 VAL A CA 1
ATOM 2199 C C . VAL A 1 274 ? -9.257 -3.975 -17.139 1.00 92.88 274 VAL A C 1
ATOM 2201 O O . VAL A 1 274 ? -9.071 -4.586 -18.193 1.00 92.88 274 VAL A O 1
ATOM 2204 N N . ASP A 1 275 ? -10.137 -2.982 -17.002 1.00 93.94 275 ASP A N 1
ATOM 2205 C CA . ASP A 1 275 ? -11.057 -2.518 -18.040 1.00 93.94 275 ASP A CA 1
ATOM 2206 C C . ASP A 1 275 ? -10.548 -1.256 -18.765 1.00 93.94 275 ASP A C 1
ATOM 2208 O O . ASP A 1 275 ? -11.205 -0.749 -19.677 1.00 93.94 275 ASP A O 1
ATOM 2212 N N . TRP A 1 276 ? -9.355 -0.761 -18.416 1.00 96.50 276 TRP A N 1
ATOM 2213 C CA . TRP A 1 276 ? -8.735 0.380 -19.091 1.00 96.50 276 TRP A CA 1
ATOM 2214 C C . TRP A 1 276 ? -8.426 0.085 -20.562 1.00 96.50 276 TRP A C 1
ATOM 2216 O O . TRP A 1 276 ? -7.911 -0.976 -20.932 1.00 96.50 276 TRP A O 1
ATOM 2226 N N . VAL A 1 277 ? -8.689 1.067 -21.426 1.00 96.75 277 VAL A N 1
ATOM 2227 C CA . VAL A 1 277 ? -8.516 0.911 -22.875 1.00 96.75 277 VAL A CA 1
ATOM 2228 C C . VAL A 1 277 ? -7.134 1.405 -23.287 1.00 96.75 277 VAL A C 1
ATOM 2230 O O . VAL A 1 277 ? -6.765 2.546 -23.035 1.00 96.75 277 VAL A O 1
ATOM 2233 N N . ALA A 1 278 ? -6.345 0.549 -23.937 1.00 96.69 278 ALA A N 1
ATOM 2234 C CA . ALA A 1 278 ? -5.006 0.907 -24.403 1.00 96.69 278 ALA A CA 1
ATOM 2235 C C . ALA A 1 278 ? -5.043 1.982 -25.504 1.00 96.69 278 ALA A C 1
ATOM 2237 O O . ALA A 1 278 ? -5.721 1.821 -26.523 1.00 96.69 278 ALA A O 1
ATOM 2238 N N . LYS A 1 279 ? -4.238 3.035 -25.335 1.00 96.94 279 LYS A N 1
ATOM 2239 C CA . LYS A 1 279 ? -4.037 4.099 -26.326 1.00 96.94 279 LYS A CA 1
ATOM 2240 C C . LYS A 1 279 ? -3.057 3.679 -27.421 1.00 96.94 279 LYS A C 1
ATOM 2242 O O . LYS A 1 279 ? -2.268 2.745 -27.269 1.00 96.94 279 LYS A O 1
ATOM 2247 N N . GLU A 1 280 ? -3.061 4.427 -28.525 1.00 95.81 280 GLU A N 1
ATOM 2248 C CA . GLU A 1 280 ? -2.179 4.196 -29.678 1.00 95.81 280 GLU A CA 1
ATOM 2249 C C . GLU A 1 280 ? -0.686 4.042 -29.311 1.00 95.81 280 GLU A C 1
ATOM 2251 O O . GLU A 1 280 ? -0.076 3.090 -29.805 1.00 95.81 280 GLU A O 1
ATOM 2256 N N . PRO A 1 281 ? -0.084 4.857 -28.415 1.00 93.75 281 PRO A N 1
ATOM 2257 C CA . PRO A 1 281 ? 1.324 4.691 -28.051 1.00 93.75 281 PRO A CA 1
ATOM 2258 C C . PRO A 1 281 ? 1.643 3.311 -27.458 1.00 93.75 281 PRO A C 1
ATOM 2260 O O . PRO A 1 281 ? 2.661 2.710 -27.803 1.00 93.75 281 PRO A O 1
ATOM 2263 N N . LEU A 1 282 ? 0.753 2.771 -26.617 1.00 95.38 282 LEU A N 1
ATOM 2264 C CA . LEU A 1 282 ? 0.915 1.440 -26.033 1.00 95.38 282 LEU A CA 1
ATOM 2265 C C . LEU A 1 282 ? 0.793 0.340 -27.094 1.00 95.38 282 LEU A C 1
ATOM 2267 O O . LEU A 1 282 ? 1.602 -0.588 -27.127 1.00 95.38 282 LEU A O 1
ATOM 2271 N N . LEU A 1 283 ? -0.190 0.458 -27.990 1.00 95.31 283 LEU A N 1
ATOM 2272 C CA . LEU A 1 283 ? -0.385 -0.501 -29.080 1.00 95.31 283 LEU A CA 1
ATOM 2273 C C . LEU A 1 283 ? 0.848 -0.564 -29.991 1.00 95.31 283 LEU A C 1
ATOM 2275 O O . LEU A 1 283 ? 1.318 -1.655 -30.316 1.00 95.31 283 LEU A O 1
ATOM 2279 N N . LEU A 1 284 ? 1.430 0.595 -30.319 1.00 93.94 284 LEU A N 1
ATOM 2280 C CA . LEU A 1 284 ? 2.668 0.679 -31.092 1.00 93.94 284 LEU A CA 1
ATOM 2281 C C . LEU A 1 284 ? 3.838 -0.014 -30.381 1.00 93.94 284 LEU A C 1
ATOM 2283 O O . LEU A 1 284 ? 4.569 -0.764 -31.025 1.00 93.94 284 LEU A O 1
ATOM 2287 N N . LEU A 1 285 ? 3.997 0.175 -29.064 1.00 93.62 285 LEU A N 1
ATOM 2288 C CA . LEU A 1 285 ? 5.035 -0.506 -28.276 1.00 93.62 285 LEU A CA 1
ATOM 2289 C C . LEU A 1 285 ? 4.875 -2.036 -28.294 1.00 93.62 285 LEU A C 1
ATOM 2291 O O . LEU A 1 285 ? 5.868 -2.757 -28.423 1.00 93.62 285 LEU A O 1
ATOM 2295 N N . CYS A 1 286 ? 3.642 -2.539 -28.200 1.00 92.94 286 CYS A N 1
ATOM 2296 C CA . CYS A 1 286 ? 3.334 -3.973 -28.242 1.00 92.94 286 CYS A CA 1
ATOM 2297 C C . CYS A 1 286 ? 3.523 -4.614 -29.627 1.00 92.94 286 CYS A C 1
ATOM 2299 O O . CYS A 1 286 ? 3.743 -5.829 -29.725 1.00 92.94 286 CYS A O 1
ATOM 2301 N N . ASP A 1 287 ? 3.421 -3.826 -30.696 1.00 94.12 287 ASP A N 1
ATOM 2302 C CA . ASP A 1 287 ? 3.560 -4.298 -32.076 1.00 94.12 287 ASP A CA 1
ATOM 2303 C C . ASP A 1 287 ? 5.003 -4.297 -32.595 1.00 94.12 287 ASP A C 1
ATOM 2305 O O . ASP A 1 287 ? 5.282 -4.889 -33.640 1.00 94.12 287 ASP A O 1
ATOM 2309 N N . LEU A 1 288 ? 5.949 -3.725 -31.846 1.00 92.06 288 LEU A N 1
ATOM 2310 C CA . LEU A 1 288 ? 7.371 -3.864 -32.148 1.00 92.06 288 LEU A CA 1
ATOM 2311 C C . LEU A 1 288 ? 7.804 -5.334 -32.046 1.00 92.06 288 LEU A C 1
ATOM 2313 O O . LEU A 1 288 ? 7.540 -6.010 -31.053 1.00 92.06 288 LEU A O 1
ATOM 2317 N N . GLU A 1 289 ? 8.542 -5.821 -33.046 1.00 86.75 289 GLU A N 1
ATOM 2318 C CA . GLU A 1 289 ? 9.150 -7.159 -32.998 1.00 86.75 289 GLU A CA 1
ATOM 2319 C C . GLU A 1 289 ? 10.361 -7.194 -32.048 1.00 86.75 289 GLU A C 1
ATOM 2321 O O . GLU A 1 289 ? 10.590 -8.187 -31.355 1.00 86.75 289 GLU A O 1
ATOM 2326 N N . GLN A 1 290 ? 11.139 -6.106 -31.999 1.00 89.69 290 GLN A N 1
ATOM 2327 C CA . GLN A 1 290 ? 12.318 -5.920 -31.145 1.00 89.69 290 GLN A CA 1
ATOM 2328 C C . GLN A 1 290 ? 12.484 -4.437 -30.787 1.00 89.69 290 GLN A C 1
ATOM 2330 O O . GLN A 1 290 ? 11.999 -3.562 -31.502 1.00 89.69 290 GLN A O 1
ATOM 2335 N N . GLY A 1 291 ? 13.222 -4.146 -29.712 1.00 90.69 291 GLY A N 1
ATOM 2336 C CA . GLY A 1 291 ? 13.562 -2.772 -29.323 1.00 90.69 291 GLY A CA 1
ATOM 2337 C C . GLY A 1 291 ? 12.515 -2.068 -28.457 1.00 90.69 291 GLY A C 1
ATOM 2338 O O . GLY A 1 291 ? 12.614 -0.857 -28.280 1.00 90.69 291 GLY A O 1
ATOM 2339 N N . GLN A 1 292 ? 11.562 -2.811 -27.881 1.00 93.25 292 GLN A N 1
ATOM 2340 C CA . GLN A 1 292 ? 10.519 -2.281 -26.992 1.00 93.25 292 GLN A CA 1
ATOM 2341 C C . GLN A 1 292 ? 11.116 -1.455 -25.848 1.00 93.25 292 GLN A C 1
ATOM 2343 O O . GLN A 1 292 ? 10.648 -0.360 -25.572 1.00 93.25 292 GLN A O 1
ATOM 2348 N N . GLU A 1 293 ? 12.194 -1.941 -25.228 1.00 92.81 293 GLU A N 1
ATOM 2349 C CA . GLU A 1 293 ? 12.869 -1.236 -24.132 1.00 92.81 293 GLU A CA 1
ATOM 2350 C C . GLU A 1 293 ? 13.453 0.113 -24.565 1.00 92.81 293 GLU A C 1
ATOM 2352 O O . GLU A 1 293 ? 13.317 1.100 -23.849 1.00 92.81 293 GLU A O 1
ATOM 2357 N N . GLN A 1 294 ? 14.067 0.181 -25.749 1.00 93.62 294 GLN A N 1
ATOM 2358 C CA . GLN A 1 294 ? 14.648 1.425 -26.253 1.00 93.62 294 GLN A CA 1
ATOM 2359 C C . GLN A 1 294 ? 13.561 2.431 -26.650 1.00 93.62 294 GLN A C 1
ATOM 2361 O O . GLN A 1 294 ? 13.712 3.620 -26.378 1.00 93.62 294 GLN A O 1
ATOM 2366 N N . ALA A 1 295 ? 12.477 1.960 -27.274 1.00 93.69 295 ALA A N 1
ATOM 2367 C CA . ALA A 1 295 ? 11.330 2.795 -27.619 1.00 93.69 295 ALA A CA 1
ATOM 2368 C C . ALA A 1 295 ? 10.639 3.337 -26.360 1.00 93.69 295 ALA A C 1
ATOM 2370 O O . ALA A 1 295 ? 10.358 4.528 -26.275 1.00 93.69 295 ALA A O 1
ATOM 2371 N N . PHE A 1 296 ? 10.447 2.482 -25.355 1.00 94.38 296 PHE A N 1
ATOM 2372 C CA . PHE A 1 296 ? 9.866 2.868 -24.077 1.00 94.38 296 PHE A CA 1
ATOM 2373 C C . PHE A 1 296 ? 10.759 3.854 -23.314 1.00 94.38 296 PHE A C 1
ATOM 2375 O O . PHE A 1 296 ? 10.272 4.870 -22.831 1.00 94.38 296 PHE A O 1
ATOM 2382 N N . ARG A 1 297 ? 12.082 3.633 -23.286 1.00 93.69 297 ARG A N 1
ATOM 2383 C CA . ARG A 1 297 ? 13.035 4.602 -22.722 1.00 93.69 297 ARG A CA 1
ATOM 2384 C C . ARG A 1 297 ? 12.946 5.959 -23.421 1.00 93.69 297 ARG A C 1
ATOM 2386 O O . ARG A 1 297 ? 12.906 6.970 -22.735 1.00 93.69 297 ARG A O 1
ATOM 2393 N N . PHE A 1 298 ? 12.916 5.985 -24.755 1.00 92.50 298 PHE A N 1
ATOM 2394 C CA . PHE A 1 298 ? 12.803 7.235 -25.512 1.00 92.50 298 PHE A CA 1
ATOM 2395 C C . PHE A 1 298 ? 11.505 7.979 -25.175 1.00 92.50 298 PHE A C 1
ATOM 2397 O O . PHE A 1 298 ? 11.538 9.173 -24.909 1.00 92.50 298 PHE A O 1
ATOM 2404 N N . MET A 1 299 ? 10.385 7.259 -25.109 1.00 93.94 299 MET A N 1
ATOM 2405 C CA . MET A 1 299 ? 9.089 7.817 -24.723 1.00 93.94 299 MET A CA 1
ATOM 2406 C C . MET A 1 299 ? 9.120 8.430 -23.314 1.00 93.94 299 MET A C 1
ATOM 2408 O O . MET A 1 299 ? 8.673 9.556 -23.130 1.00 93.94 299 MET A O 1
ATOM 2412 N N . MET A 1 300 ? 9.683 7.722 -22.330 1.00 92.81 300 MET A N 1
ATOM 2413 C CA . MET A 1 300 ? 9.807 8.218 -20.952 1.00 92.81 300 MET A CA 1
ATOM 2414 C C . MET A 1 300 ? 10.691 9.468 -20.867 1.00 92.81 300 MET A C 1
ATOM 2416 O O . MET A 1 300 ? 10.356 10.417 -20.163 1.00 92.81 300 MET A O 1
ATOM 2420 N N . GLN A 1 301 ? 11.792 9.497 -21.623 1.00 91.00 301 GLN A N 1
ATOM 2421 C CA . GLN A 1 301 ? 12.667 10.667 -21.710 1.00 91.00 301 GLN A CA 1
ATOM 2422 C C . GLN A 1 301 ? 11.958 11.858 -22.361 1.00 91.00 301 GLN A C 1
ATOM 2424 O O . GLN A 1 301 ? 12.042 12.960 -21.835 1.00 91.00 301 GLN A O 1
ATOM 2429 N N . GLU A 1 302 ? 11.197 11.642 -23.436 1.00 90.06 302 GLU A N 1
ATOM 2430 C CA . GLU A 1 302 ? 10.402 12.699 -24.071 1.00 90.06 302 GLU A CA 1
ATOM 2431 C C . GLU A 1 302 ? 9.325 13.246 -23.120 1.00 90.06 302 GLU A C 1
ATOM 2433 O O . GLU A 1 302 ? 9.129 14.458 -23.044 1.00 90.06 302 GLU A O 1
ATOM 2438 N N . MET A 1 303 ? 8.654 12.379 -22.349 1.00 89.25 303 MET A N 1
ATOM 2439 C CA . MET A 1 303 ? 7.705 12.806 -21.312 1.00 89.25 303 MET A CA 1
ATOM 2440 C C . MET A 1 303 ? 8.379 13.695 -20.260 1.00 89.25 303 MET A C 1
ATOM 2442 O O . MET A 1 303 ? 7.833 14.734 -19.895 1.00 89.25 303 MET A O 1
ATOM 2446 N N . PHE A 1 304 ? 9.572 13.313 -19.798 1.00 88.56 304 PHE A N 1
ATOM 2447 C CA . PHE A 1 304 ? 10.340 14.106 -18.840 1.00 88.56 304 PHE A CA 1
ATOM 2448 C C . PHE A 1 304 ? 10.819 15.438 -19.430 1.00 88.56 304 PHE A C 1
ATOM 2450 O O . PHE A 1 304 ? 10.724 16.471 -18.777 1.00 88.56 304 PHE A O 1
ATOM 2457 N N . GLU A 1 305 ? 11.312 15.445 -20.668 1.00 87.50 305 GLU A N 1
ATOM 2458 C CA . GLU A 1 305 ? 11.747 16.673 -21.339 1.00 87.50 305 GLU A CA 1
ATOM 2459 C C . GLU A 1 305 ? 10.590 17.652 -21.531 1.00 87.50 305 GLU A C 1
ATOM 2461 O O . GLU A 1 305 ? 10.788 18.852 -21.359 1.00 87.50 305 GLU A O 1
ATOM 2466 N N . ARG A 1 306 ? 9.384 17.169 -21.852 1.00 84.44 306 ARG A N 1
ATOM 2467 C CA . ARG A 1 306 ? 8.191 18.025 -21.907 1.00 84.44 306 ARG A CA 1
ATOM 2468 C C . ARG A 1 306 ? 7.908 18.646 -20.546 1.00 84.44 306 ARG A C 1
ATOM 2470 O O . ARG A 1 306 ? 7.815 19.860 -20.466 1.00 84.44 306 ARG A O 1
ATOM 2477 N N . MET A 1 307 ? 7.907 17.846 -19.480 1.00 81.25 307 MET A N 1
ATOM 2478 C CA . MET A 1 307 ? 7.744 18.344 -18.110 1.00 81.25 307 MET A CA 1
ATOM 2479 C C . MET A 1 307 ? 8.787 19.409 -17.739 1.00 81.25 307 MET A C 1
ATOM 2481 O O . MET A 1 307 ? 8.447 20.432 -17.155 1.00 81.25 307 MET A O 1
ATOM 2485 N N . ALA A 1 308 ? 10.060 19.175 -18.066 1.00 78.81 308 ALA A N 1
ATOM 2486 C CA . ALA A 1 308 ? 11.154 20.075 -17.713 1.00 78.81 308 ALA A CA 1
ATOM 2487 C C . ALA A 1 308 ? 11.173 21.371 -18.544 1.00 78.81 308 ALA A C 1
ATOM 2489 O O . ALA A 1 308 ? 11.741 22.366 -18.097 1.00 78.81 308 ALA A O 1
ATOM 2490 N N . ASN A 1 309 ? 10.591 21.354 -19.749 1.00 77.94 309 ASN A N 1
ATOM 2491 C CA . ASN A 1 309 ? 10.603 22.481 -20.683 1.00 77.94 309 ASN A CA 1
ATOM 2492 C C . ASN A 1 309 ? 9.248 23.202 -20.818 1.00 77.94 309 ASN A C 1
ATOM 2494 O O . ASN A 1 309 ? 9.219 24.259 -21.445 1.00 77.94 309 ASN A O 1
ATOM 2498 N N . ASP A 1 310 ? 8.158 22.702 -20.223 1.00 60.22 310 ASP A N 1
ATOM 2499 C CA . ASP A 1 310 ? 6.814 23.321 -20.235 1.00 60.22 310 ASP A CA 1
ATOM 2500 C C . ASP A 1 310 ? 6.699 24.606 -19.375 1.00 60.22 310 ASP A C 1
ATOM 2502 O O . ASP A 1 310 ? 5.624 24.988 -18.919 1.00 60.22 310 ASP A O 1
ATOM 2506 N N . GLU A 1 311 ? 7.796 25.352 -19.197 1.00 49.78 311 GLU A N 1
ATOM 2507 C CA . GLU A 1 311 ? 7.775 26.718 -18.650 1.00 49.78 311 GLU A CA 1
ATOM 2508 C C . GLU A 1 311 ? 7.447 27.803 -19.710 1.00 49.78 311 GLU A C 1
ATOM 2510 O O . GLU A 1 311 ? 7.608 28.996 -19.443 1.00 49.78 311 GLU A O 1
ATOM 2515 N N . SER A 1 312 ? 6.948 27.460 -20.906 1.00 47.28 312 SER A N 1
ATOM 2516 C CA . SER A 1 312 ? 6.465 28.470 -21.865 1.00 47.28 312 SER A CA 1
ATOM 2517 C C . SER A 1 312 ? 5.339 27.969 -22.775 1.00 47.28 312 SER A C 1
ATOM 2519 O O . SER A 1 312 ? 5.606 27.212 -23.704 1.00 47.28 312 SER A O 1
ATOM 2521 N N . ASP A 1 313 ? 4.123 28.465 -22.511 1.00 43.91 313 ASP A N 1
ATOM 2522 C CA . ASP A 1 313 ? 2.947 28.593 -23.408 1.00 43.91 313 ASP A CA 1
ATOM 2523 C C . ASP A 1 313 ? 1.621 28.023 -22.859 1.00 43.91 313 ASP A C 1
ATOM 2525 O O . ASP A 1 313 ? 0.755 27.578 -23.612 1.00 43.91 313 ASP A O 1
ATOM 2529 N N . HIS A 1 314 ? 1.383 28.155 -21.551 1.00 40.16 314 HIS A N 1
ATOM 2530 C CA . HIS A 1 314 ? 0.017 28.291 -21.035 1.00 40.16 314 HIS A CA 1
ATOM 2531 C C . HIS A 1 314 ? -0.251 29.746 -20.626 1.00 40.16 314 HIS A C 1
ATOM 2533 O O . HIS A 1 314 ? -0.268 30.096 -19.449 1.00 40.16 314 HIS A O 1
ATOM 2539 N N . GLU A 1 315 ? -0.456 30.601 -21.635 1.00 39.31 315 GLU A N 1
ATOM 2540 C CA . GLU A 1 315 ? -1.303 31.786 -21.478 1.00 39.31 315 GLU A CA 1
ATOM 2541 C C . GLU A 1 315 ? -2.740 31.309 -21.156 1.00 39.31 315 GLU A C 1
ATOM 2543 O O . GLU A 1 315 ? -3.333 30.527 -21.900 1.00 39.31 315 GLU A O 1
ATOM 2548 N N . ASP A 1 316 ? -3.264 31.792 -20.027 1.00 44.62 316 ASP A N 1
ATOM 2549 C CA . ASP A 1 316 ? -4.684 31.982 -19.701 1.00 44.62 316 ASP A CA 1
ATOM 2550 C C . ASP A 1 316 ? -5.621 30.757 -19.610 1.00 44.62 316 ASP A C 1
ATOM 2552 O O . ASP A 1 316 ? -6.575 30.653 -20.379 1.00 44.62 316 ASP A O 1
ATOM 2556 N N . ILE A 1 317 ? -5.470 29.893 -18.590 1.00 44.19 317 ILE A N 1
ATOM 2557 C CA . ILE A 1 317 ? -6.598 29.072 -18.075 1.00 44.19 317 ILE A CA 1
ATOM 2558 C C . ILE A 1 317 ? -6.550 28.912 -16.539 1.00 44.19 317 ILE A C 1
ATOM 2560 O O . ILE A 1 317 ? -6.749 27.822 -16.026 1.00 44.19 317 ILE A O 1
ATOM 2564 N N . TYR A 1 318 ? -6.284 29.972 -15.772 1.00 41.06 318 TYR A N 1
ATOM 2565 C CA . TYR A 1 318 ? -6.578 29.997 -14.326 1.00 41.06 318 TYR A CA 1
ATOM 2566 C C . TYR A 1 318 ? -6.838 31.436 -13.876 1.00 41.06 318 TYR A C 1
ATOM 2568 O O . TYR A 1 318 ? -6.001 32.041 -13.223 1.00 41.06 318 TYR A O 1
ATOM 2576 N N . ASP A 1 319 ? -7.988 31.991 -14.262 1.00 40.19 319 ASP A N 1
ATOM 2577 C CA . ASP A 1 319 ? -8.435 33.312 -13.793 1.00 40.19 319 ASP A CA 1
ATOM 2578 C C . ASP A 1 319 ? -9.964 33.346 -13.568 1.00 40.19 319 ASP A C 1
ATOM 2580 O O . ASP A 1 319 ? -10.613 34.359 -13.811 1.00 40.19 319 ASP A O 1
ATOM 2584 N N . ASP A 1 320 ? -10.574 32.231 -13.130 1.00 39.81 320 ASP A N 1
ATOM 2585 C CA . ASP A 1 320 ? -12.016 32.228 -12.799 1.00 39.81 320 ASP A CA 1
ATOM 2586 C C . ASP A 1 320 ? -12.436 31.286 -11.657 1.00 39.81 320 ASP A C 1
ATOM 2588 O O . ASP A 1 320 ? -13.550 30.769 -11.645 1.00 39.81 320 ASP A O 1
ATOM 2592 N N . TRP A 1 321 ? -11.556 31.034 -10.686 1.00 44.69 321 TRP A N 1
ATOM 2593 C CA . TRP A 1 321 ? -11.972 30.430 -9.416 1.00 44.69 321 TRP A CA 1
ATOM 2594 C C . TRP A 1 321 ? -11.287 31.185 -8.274 1.00 44.69 321 TRP A C 1
ATOM 2596 O O . TRP A 1 321 ? -10.064 31.214 -8.198 1.00 44.69 321 TRP A O 1
ATOM 2606 N N . ASP A 1 322 ? -12.115 31.802 -7.430 1.00 44.53 322 ASP A N 1
ATOM 2607 C CA . ASP A 1 322 ? -11.807 32.571 -6.215 1.00 44.53 322 ASP A CA 1
ATOM 2608 C C . ASP A 1 322 ? -11.553 34.081 -6.371 1.00 44.53 322 ASP A C 1
ATOM 2610 O O . ASP A 1 322 ? -10.493 34.616 -6.048 1.00 44.53 322 ASP A O 1
ATOM 2614 N N . ASN A 1 323 ? -12.606 34.811 -6.743 1.00 41.88 323 ASN A N 1
ATOM 2615 C CA . ASN A 1 323 ? -12.909 36.085 -6.085 1.00 41.88 323 ASN A CA 1
ATOM 2616 C C . ASN A 1 323 ? -14.406 36.374 -6.188 1.00 41.88 323 ASN A C 1
ATOM 2618 O O . ASN A 1 323 ? -14.829 37.106 -7.070 1.00 41.88 323 ASN A O 1
ATOM 2622 N N . ASP A 1 324 ? -15.183 35.752 -5.306 1.00 46.53 324 ASP A N 1
ATOM 2623 C CA . ASP A 1 324 ? -16.428 36.307 -4.770 1.00 46.53 324 ASP A CA 1
ATOM 2624 C C . ASP A 1 324 ? -16.889 35.394 -3.625 1.00 46.53 324 ASP A C 1
ATOM 2626 O O . ASP A 1 324 ? -17.698 34.494 -3.810 1.00 46.53 324 ASP A O 1
ATOM 2630 N N . ASP A 1 325 ? -16.335 35.614 -2.434 1.00 38.62 325 ASP A N 1
ATOM 2631 C CA . ASP A 1 325 ? -17.128 35.498 -1.211 1.00 38.62 325 ASP A CA 1
ATOM 2632 C C . ASP A 1 325 ? -16.618 36.534 -0.207 1.00 38.62 325 ASP A C 1
ATOM 2634 O O . ASP A 1 325 ? -15.555 36.436 0.412 1.00 38.62 325 ASP A O 1
ATOM 2638 N N . GLU A 1 326 ? -17.402 37.605 -0.150 1.00 37.72 326 GLU A N 1
ATOM 2639 C CA . GLU A 1 326 ? -17.284 38.749 0.729 1.00 37.72 326 GLU A CA 1
ATOM 2640 C C . GLU A 1 326 ? -17.169 38.292 2.191 1.00 37.72 326 GLU A C 1
ATOM 2642 O O . GLU A 1 326 ? -18.070 37.679 2.764 1.00 37.72 326 GLU A O 1
ATOM 2647 N N . PHE A 1 327 ? -16.054 38.651 2.828 1.00 35.72 327 PHE A N 1
ATOM 2648 C CA . PHE A 1 327 ? -15.948 38.696 4.281 1.00 35.72 327 PHE A CA 1
ATOM 2649 C C . PHE A 1 327 ? -16.929 39.765 4.795 1.00 35.72 327 PHE A C 1
ATOM 2651 O O . PHE A 1 327 ? -16.618 40.957 4.810 1.00 35.72 327 PHE A O 1
ATOM 2658 N N . ASP A 1 328 ? -18.126 39.340 5.201 1.00 35.31 328 ASP A N 1
ATOM 2659 C CA . ASP A 1 328 ? -19.088 40.173 5.926 1.00 35.31 328 ASP A CA 1
ATOM 2660 C C . ASP A 1 328 ? -18.572 40.411 7.361 1.00 35.31 328 ASP A C 1
ATOM 2662 O O . ASP A 1 328 ? -18.943 39.738 8.326 1.00 35.31 328 ASP A O 1
ATOM 2666 N N . GLU A 1 329 ? -17.645 41.365 7.510 1.00 38.69 329 GLU A N 1
ATOM 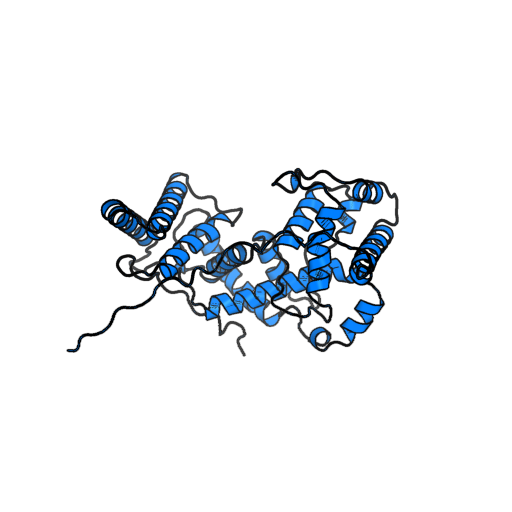2667 C CA . GLU A 1 329 ? -17.365 42.016 8.793 1.00 38.69 329 GLU A CA 1
ATOM 2668 C C . GLU A 1 329 ? -18.559 42.906 9.172 1.00 38.69 329 GLU A C 1
ATOM 2670 O O . GLU A 1 329 ? -18.570 44.123 8.977 1.00 38.69 329 GLU A O 1
ATOM 2675 N N . GLY A 1 330 ? -19.583 42.271 9.740 1.00 33.16 330 GLY A N 1
ATOM 2676 C CA . GLY A 1 330 ? -20.838 42.906 10.124 1.00 33.16 330 GLY A CA 1
ATOM 2677 C C . GLY A 1 330 ? -21.346 42.472 11.497 1.00 33.16 330 GLY A C 1
ATOM 2678 O O . GLY A 1 330 ? -22.480 42.023 11.620 1.00 33.16 330 GLY A O 1
ATOM 2679 N N . ALA A 1 331 ? -20.553 42.632 12.561 1.00 33.09 331 ALA A N 1
ATOM 2680 C CA . ALA A 1 331 ? -21.071 42.583 13.933 1.00 33.09 331 ALA A CA 1
ATOM 2681 C C . ALA A 1 331 ? -20.511 43.743 14.766 1.00 33.09 331 ALA A C 1
ATOM 2683 O O . ALA A 1 331 ? -19.563 43.611 15.540 1.00 33.09 331 ALA A O 1
ATOM 2684 N N . ALA A 1 332 ? -21.124 44.912 14.581 1.00 32.88 332 ALA A N 1
ATOM 2685 C CA . ALA A 1 332 ? -20.982 46.039 15.485 1.00 32.88 332 ALA A CA 1
ATOM 2686 C C . ALA A 1 332 ? -21.669 45.741 16.832 1.00 32.88 332 ALA A C 1
ATOM 2688 O O . ALA A 1 332 ? -22.850 45.411 16.862 1.00 32.88 332 ALA A O 1
ATOM 2689 N N . SER A 1 333 ? -20.883 45.898 17.902 1.00 36.28 333 SER A N 1
ATOM 2690 C CA . SER A 1 333 ? -21.213 46.370 19.261 1.00 36.28 333 SER A CA 1
ATOM 2691 C C . SER A 1 333 ? -22.511 45.912 19.943 1.00 36.28 333 SER A C 1
ATOM 2693 O O . SER A 1 333 ? -23.597 46.263 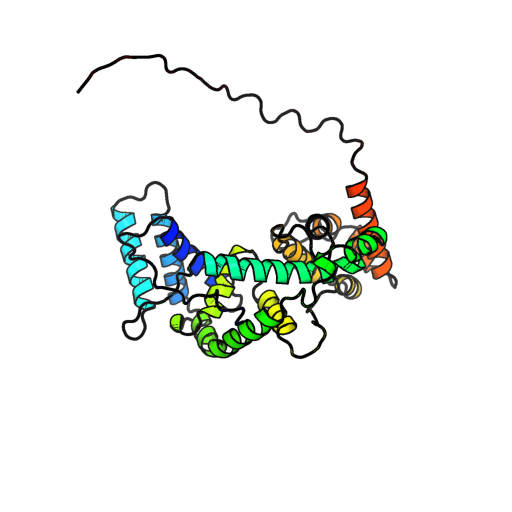19.496 1.00 36.28 333 SER A O 1
ATOM 2695 N N . ASP A 1 334 ? -22.390 45.393 21.170 1.00 32.44 334 ASP A N 1
ATOM 2696 C CA . ASP A 1 334 ? -22.795 46.209 22.326 1.00 32.44 334 ASP A CA 1
ATOM 2697 C C . ASP A 1 334 ? -22.103 45.774 23.630 1.00 32.44 334 ASP A C 1
ATOM 2699 O O . ASP A 1 334 ? -21.641 44.644 23.780 1.00 32.44 334 ASP A O 1
ATOM 2703 N N . GLU A 1 335 ? -21.984 46.745 24.521 1.00 32.66 335 GLU A N 1
ATOM 2704 C CA . GLU A 1 335 ? -21.152 46.845 25.710 1.00 32.66 335 GLU A CA 1
ATOM 2705 C C . GLU A 1 335 ? -21.579 45.964 26.904 1.00 32.66 335 GLU A C 1
ATOM 2707 O O . GLU A 1 335 ? -22.736 45.595 27.067 1.00 32.66 335 GLU A O 1
ATOM 2712 N N . SER A 1 336 ? -20.585 45.710 27.768 1.00 41.19 336 SER A N 1
ATOM 2713 C CA . SER A 1 336 ? -20.629 45.667 29.245 1.00 41.19 336 SER A CA 1
ATOM 2714 C C . SER A 1 336 ? -21.781 44.964 29.981 1.00 41.19 336 SER A C 1
ATOM 2716 O O . SER A 1 336 ? -22.925 45.391 29.916 1.00 41.19 336 SER A O 1
ATOM 2718 N N . GLU A 1 337 ? -21.430 44.068 30.911 1.00 33.78 337 GLU A N 1
ATOM 2719 C CA . GLU A 1 337 ? -21.489 44.400 32.347 1.00 33.78 337 GLU A CA 1
ATOM 2720 C C . GLU A 1 337 ? -20.751 43.361 33.212 1.00 33.78 337 GLU A C 1
ATOM 2722 O O . GLU A 1 337 ? -20.737 42.163 32.931 1.00 33.78 337 GLU A O 1
ATOM 2727 N N . ASP A 1 338 ? -20.101 43.888 34.250 1.00 37.44 338 ASP A N 1
ATOM 2728 C CA . ASP A 1 338 ? -19.362 43.216 35.318 1.00 37.44 338 ASP A CA 1
ATOM 2729 C C . ASP A 1 338 ? -20.191 42.164 36.087 1.00 37.44 338 ASP A C 1
ATOM 2731 O O . ASP A 1 338 ? -21.357 42.407 36.400 1.00 37.44 338 ASP A O 1
ATOM 2735 N N . TYR A 1 339 ? -19.565 41.036 36.461 1.00 39.81 339 TYR A N 1
ATOM 2736 C CA . TYR A 1 339 ? -19.259 40.589 37.845 1.00 39.81 339 TYR A CA 1
ATOM 2737 C C . TYR A 1 339 ? -18.759 39.139 37.893 1.00 39.81 339 TYR A C 1
ATOM 2739 O O . TYR A 1 339 ? -19.418 38.250 37.308 1.00 39.81 339 TYR A O 1
#

Solvent-accessible surface area (backbone atoms only — not comparable to full-atom values): 19468 Å² total; per-residue (Å²): 129,73,75,63,75,60,62,65,82,51,35,55,68,73,61,74,94,75,49,48,67,70,60,41,48,51,53,42,44,52,53,53,18,52,68,67,40,94,71,54,56,51,52,71,69,55,48,52,51,52,50,52,36,42,52,24,41,50,49,68,64,46,97,75,59,51,72,68,54,46,54,51,21,51,50,48,43,50,54,54,52,55,70,47,39,54,95,94,38,74,43,37,75,38,68,54,68,65,31,53,51,53,54,45,55,50,49,39,47,49,42,38,53,49,50,44,68,48,46,56,88,37,55,51,69,66,58,53,58,52,10,64,72,30,75,61,39,71,51,92,59,80,74,43,35,78,47,31,34,57,51,47,55,50,44,65,74,18,43,72,32,40,60,35,39,36,50,61,41,87,30,62,73,59,19,54,65,55,54,53,48,33,39,45,25,54,76,52,55,38,61,55,69,60,51,55,50,49,41,52,30,44,33,47,92,62,97,69,68,67,69,80,90,48,61,69,58,57,28,38,77,68,64,36,60,42,63,43,36,46,48,34,55,48,42,44,51,38,59,50,77,88,45,71,53,55,57,31,38,49,30,67,61,56,43,49,50,30,54,48,48,45,60,66,32,28,48,70,88,49,90,53,42,70,69,40,44,76,28,69,69,43,54,55,48,44,67,46,91,70,60,46,61,60,55,50,30,52,51,48,35,51,54,49,52,48,68,75,59,68,87,73,84,83,82,85,89,85,89,86,84,89,89,85,79,81,82,79,88,76,81,82,84,85,81,87,81,92,133

Secondary structure (DSSP, 8-state):
--GGGG-PPPBPPPPTTT--HHHHHHHHHHHHHHHT-TT----HHHHHHHHHHHHHHHHHHSS---HHHHHHHHHHHHHHHHHT-BTTB----BPPHHHHHHHHHHHHHHHHHHHHHHHGGGS-HHHHHHHTTSGGGG-S-TT-HHHHHHHHHHHHHHHHHHHHHTTT-S-GGG-HHHHHHHHHHHHTT--HHHHHHHHHHHHSSSSS---TT--HHHHHHHT-HHHHHHHHHHHHHH---SSSEETTEEHHHHHHHHHHHHHHHEE--SSSGGGPEEPHHHHHHHH-SS-HHHHHHHHHHHHHHHHHH-SS---SS-SSSS-----------------

Foldseek 3Di:
DQPCPQQDFFAFQDQLVPDDLVSLVLLLLLLLLLVLPPLLAEDPVLVVLSVLLNVLSVLVNDPDRDPVSVVVSSVSVVVSQVVLDDPNHTFRRHGDPSNLVVVLVLLLLLLLLLLCVLCVVLDDPVLNVQLCPDPLLVDPQSNPLSNLLVLVVLCVQQVVLVNCVSHPHNSRSSRVSSSSLSSSCSVLVARPVQSNQSSVQSSDPDPDRDHPPRHLLVCLQVVVQLVSLVVLVNQQSRQDQPDQDRSSRGSVLSNLCSPVVSVVQWDPPDPRSSPTHGDPLSVVLSPDPDDSVVSVSVVSHVSVVCVVPVPDDPDDDPDPPDDDDDPPPDDDDDDDDDD

pLDDT: mean 87.53, std 15.57, range [32.44, 97.69]

Radius of gyration: 25.0 Å; Cα contacts (8 Å, |Δi|>4): 377; chains: 1; bounding box: 58×67×71 Å

Organism: NCBI:txid138285